Protein AF-A0A834T6Z8-F1 (afdb_monomer)

Mean predicted aligned error: 15.59 Å

Secondary structure (DSSP, 8-state):
-HHHHHHHHHHHHHHHHHHHHHHHHHHHHHHHHHHHHHHHHHHHHHHHHHHHHHHHHHHHHHHHHHHHHHHHHHHHHHHHHHHHHHHHHHHHHHHHHHHHHHHHHHHHHHHHHHHHHHHHHHHHHHHHHHHHHHHHHHHHT-SGGGGGGHHHHHHHHHHHHHHHHHHHHH--S-HHHHHHHHHHHHHHHHHHHHHHHHHHHHHT-

pLDDT: mean 86.67, std 9.05, range [48.28, 96.5]

Radius of gyration: 64.42 Å; Cα contacts (8 Å, |Δi|>4): 39; chains: 1; bounding box: 124×57×166 Å

InterPro domains:
  IPR040346 GEX1/Brambleberry [PTHR33538] (1-205)

Sequence (205 aa):
MQNLQSKAEDIGNLAGISLDKQQELLDGQSTALEGLNSLSEFYSKAQEESRKALQHFAEFGHRQQEELLQKQEQMKGLHDRLMDNSKSILAAQESFESKQASMFAALDKLFALHNAILLESRMMKAFFIYSLSIIVIYMLTSTKQTYNVRPWLYIGLCATLLMEVIILRFTNDNIERQTWLISMVRSLFMLAASVQFLYAIFTYR

Solvent-accessible surface area (backbone atoms only — not comparable to full-atom values): 10966 Å² total; per-residue (Å²): 117,71,72,62,51,54,52,52,50,51,50,51,51,51,49,48,53,52,48,53,53,49,50,54,49,51,50,53,49,50,54,50,51,51,52,49,52,53,50,51,52,50,50,54,51,52,52,50,50,50,51,52,52,52,51,50,51,52,53,51,51,50,51,51,52,52,52,49,52,54,51,50,52,52,49,48,56,51,48,53,53,50,51,53,49,50,52,53,51,50,53,49,49,53,54,46,52,54,49,48,54,53,48,51,57,49,48,54,51,48,50,53,50,50,51,49,51,52,50,51,51,51,52,52,53,50,51,54,53,53,56,51,47,53,54,49,51,50,62,75,36,66,47,84,73,38,48,87,53,49,66,57,53,51,53,51,50,52,52,51,51,52,51,47,53,49,47,61,70,74,42,71,91,40,65,68,60,38,52,51,52,48,50,52,55,53,52,53,50,52,52,53,51,50,52,53,53,52,50,36,63,65,74,72,112

Foldseek 3Di:
DVVVVVVVVVVVVVVVVVVVVVVVVVVVVVVVVVVVVVVVVVVVVVVVVVVVVVVVVVVVVVVVVVVVVVVVVVVVVVVVVVVVVVVVVVVVVVVVVVVVVVVVVVVVVVVVVVLVVVLVVVLVVLVVVLVVVLVVLCVVQVDPLNVVCNVVLVVLSVVLSVVLNVLSVPVSPDPPVNVVVNVVSVVVSVVVVVVSVVCSVVVSD

Organism: NCBI:txid362788

Structure (mmCIF, N/CA/C/O backbone):
data_AF-A0A834T6Z8-F1
#
_entry.id   AF-A0A834T6Z8-F1
#
loop_
_atom_site.group_PDB
_atom_site.id
_atom_site.type_symbol
_atom_site.label_atom_id
_atom_site.label_alt_id
_atom_site.label_comp_id
_atom_site.label_asym_id
_atom_site.label_entity_id
_atom_site.label_seq_id
_atom_site.pdbx_PDB_ins_code
_atom_site.Cartn_x
_atom_site.Cartn_y
_atom_site.Cartn_z
_atom_site.occupancy
_atom_site.B_iso_or_equiv
_atom_site.auth_seq_id
_atom_site.auth_comp_id
_atom_site.auth_asym_id
_atom_site.auth_atom_id
_atom_site.pdbx_PDB_model_num
ATOM 1 N N . MET A 1 1 ? -69.807 -43.574 112.437 1.00 52.84 1 MET A N 1
ATOM 2 C CA . MET A 1 1 ? -68.769 -42.523 112.322 1.00 52.84 1 MET A CA 1
ATOM 3 C C . MET A 1 1 ? -67.736 -42.805 111.224 1.00 52.84 1 MET A C 1
ATOM 5 O O . MET A 1 1 ? -67.458 -41.881 110.480 1.00 52.84 1 MET A O 1
ATOM 9 N N . GLN A 1 2 ? -67.254 -44.041 111.019 1.00 56.84 2 GLN A N 1
ATOM 10 C CA . GLN A 1 2 ? -66.253 -44.380 109.975 1.00 56.84 2 GLN A CA 1
ATOM 11 C C . GLN A 1 2 ? -66.625 -44.018 108.516 1.00 56.84 2 GLN A C 1
ATOM 13 O O . GLN A 1 2 ? -65.762 -43.611 107.748 1.00 56.84 2 GLN A O 1
ATOM 18 N N . ASN A 1 3 ? -67.902 -44.112 108.128 1.00 59.56 3 ASN A N 1
ATOM 19 C CA . ASN A 1 3 ? -68.338 -43.941 106.729 1.00 59.56 3 ASN A CA 1
ATOM 20 C C . ASN A 1 3 ? -68.337 -42.468 106.242 1.00 59.56 3 ASN A C 1
ATOM 22 O O . ASN A 1 3 ? -68.173 -42.188 105.061 1.00 59.56 3 ASN A O 1
ATOM 26 N N . LEU A 1 4 ? -68.497 -41.505 107.158 1.00 64.81 4 LEU A N 1
ATOM 27 C CA . LEU A 1 4 ? -68.425 -40.069 106.837 1.00 64.81 4 LEU A CA 1
ATOM 28 C C . LEU A 1 4 ? -66.977 -39.581 106.723 1.00 64.81 4 LEU A C 1
ATOM 30 O O . LEU A 1 4 ? -66.694 -38.687 105.935 1.00 64.81 4 LEU A O 1
ATOM 34 N N . GLN A 1 5 ? -66.070 -40.193 107.485 1.00 67.44 5 GLN A N 1
ATOM 35 C CA . GLN A 1 5 ? -64.651 -39.858 107.489 1.00 67.44 5 GLN A CA 1
ATOM 36 C C . GLN A 1 5 ? -63.965 -40.343 106.204 1.00 67.44 5 GLN A C 1
ATOM 38 O O . GLN A 1 5 ? -63.293 -39.553 105.556 1.00 67.44 5 GLN A O 1
ATOM 43 N N . SER A 1 6 ? -64.258 -41.574 105.763 1.00 70.69 6 SER A N 1
ATOM 44 C CA . SER A 1 6 ? -63.800 -42.099 104.465 1.00 70.69 6 SER A CA 1
ATOM 45 C C . SER A 1 6 ? -64.327 -41.278 103.280 1.00 70.69 6 SER A C 1
ATOM 47 O O . SER A 1 6 ? -63.560 -40.952 102.383 1.00 70.69 6 SER A O 1
ATOM 49 N N . LYS A 1 7 ? -65.602 -40.855 103.290 1.00 73.44 7 LYS A N 1
ATOM 50 C CA . LYS A 1 7 ? -66.137 -39.975 102.235 1.00 73.44 7 LYS A CA 1
ATOM 51 C C . LYS A 1 7 ? -65.495 -38.588 102.218 1.00 73.44 7 LYS A C 1
ATOM 53 O O . LYS A 1 7 ? -65.318 -38.023 101.145 1.00 73.44 7 LYS A O 1
ATOM 58 N N . ALA A 1 8 ? -65.189 -38.019 103.383 1.00 74.94 8 ALA A N 1
ATOM 59 C CA . ALA A 1 8 ? -64.503 -36.731 103.467 1.00 74.94 8 ALA A CA 1
ATOM 60 C C . ALA A 1 8 ? -63.047 -36.831 102.979 1.00 74.94 8 ALA A C 1
ATOM 62 O O . ALA A 1 8 ? -62.564 -35.919 102.313 1.00 74.94 8 ALA A O 1
ATOM 63 N N . GLU A 1 9 ? -62.379 -37.950 103.260 1.00 74.69 9 GLU A N 1
ATOM 64 C CA . GLU A 1 9 ? -61.017 -38.248 102.812 1.00 74.69 9 GLU A CA 1
ATOM 65 C C . GLU A 1 9 ? -60.955 -38.499 101.296 1.00 74.69 9 GLU A C 1
ATOM 67 O O . GLU A 1 9 ? -60.108 -37.919 100.621 1.00 74.69 9 GLU A O 1
ATOM 72 N N . ASP A 1 10 ? -61.920 -39.233 100.730 1.00 79.12 10 ASP A N 1
ATOM 73 C CA . ASP A 1 10 ? -62.060 -39.412 99.278 1.00 79.12 10 ASP A CA 1
ATOM 74 C C . ASP A 1 10 ? -62.336 -38.088 98.558 1.00 79.12 10 ASP A C 1
ATOM 76 O O . ASP A 1 10 ? -61.745 -37.819 97.516 1.00 79.12 10 ASP A O 1
ATOM 80 N N . ILE A 1 11 ? -63.200 -37.227 99.111 1.00 77.88 11 ILE A N 1
ATOM 81 C CA . ILE A 1 11 ? -63.465 -35.895 98.544 1.00 77.88 11 ILE A CA 1
ATOM 82 C C . ILE A 1 11 ? -62.212 -35.018 98.624 1.00 77.88 11 ILE A C 1
ATOM 84 O O . ILE A 1 11 ? -61.911 -34.317 97.662 1.00 77.88 11 ILE A O 1
ATOM 88 N N . GLY A 1 12 ? -61.466 -35.071 99.731 1.00 79.31 12 GLY A N 1
ATOM 89 C CA . GLY A 1 12 ? -60.201 -34.352 99.880 1.00 79.31 12 GLY A CA 1
ATOM 90 C C . GLY A 1 12 ? -59.141 -34.817 98.880 1.00 79.31 12 GLY A C 1
ATOM 91 O O . GLY A 1 12 ? -58.489 -33.989 98.249 1.00 79.31 12 GLY A O 1
ATOM 92 N N . ASN A 1 13 ? -59.019 -36.128 98.671 1.00 82.00 13 ASN A N 1
ATOM 93 C CA . ASN A 1 13 ? -58.068 -36.711 97.729 1.00 82.00 13 ASN A CA 1
ATOM 94 C C . ASN A 1 13 ? -58.467 -36.425 96.268 1.00 82.00 13 ASN A C 1
ATOM 96 O O . ASN A 1 13 ? -57.635 -36.033 95.455 1.00 82.00 13 ASN A O 1
ATOM 100 N N . LEU A 1 14 ? -59.759 -36.524 95.936 1.00 81.75 14 LEU A N 1
ATOM 101 C CA . LEU A 1 14 ? -60.279 -36.202 94.603 1.00 81.75 14 LEU A CA 1
ATOM 102 C C . LEU A 1 14 ? -60.170 -34.701 94.290 1.00 81.75 14 LEU A C 1
ATOM 104 O O . LEU A 1 14 ? -59.854 -34.331 93.160 1.00 81.75 14 LEU A O 1
ATOM 108 N N . ALA A 1 15 ? -60.400 -33.841 95.287 1.00 80.31 15 ALA A N 1
ATOM 109 C CA . ALA A 1 15 ? -60.182 -32.405 95.170 1.00 80.31 15 ALA A CA 1
ATOM 110 C C . ALA A 1 15 ? -58.694 -32.086 94.986 1.00 80.31 15 ALA A C 1
ATOM 112 O O . ALA A 1 15 ? -58.375 -31.295 94.107 1.00 80.31 15 ALA A O 1
ATOM 113 N N . GLY A 1 16 ? -57.796 -32.746 95.728 1.00 82.00 16 GLY A N 1
ATOM 114 C CA . GLY A 1 16 ? -56.343 -32.620 95.562 1.00 82.00 16 GLY A CA 1
ATOM 115 C C . GLY A 1 16 ? -55.875 -33.026 94.163 1.00 82.00 16 GLY A C 1
ATOM 116 O O . GLY A 1 16 ? -55.248 -32.230 93.475 1.00 82.00 16 GLY A O 1
ATOM 117 N N . ILE A 1 17 ? -56.289 -34.202 93.680 1.00 84.31 17 ILE A N 1
ATOM 118 C CA . ILE A 1 17 ? -55.972 -34.686 92.325 1.00 84.31 17 ILE A CA 1
ATOM 119 C C . ILE A 1 17 ? -56.544 -33.751 91.249 1.00 84.31 17 ILE A C 1
ATOM 121 O O . ILE A 1 17 ? -55.911 -33.515 90.221 1.00 84.31 17 ILE A O 1
ATOM 125 N N . SER A 1 18 ? -57.755 -33.223 91.450 1.00 85.19 18 SER A N 1
ATOM 126 C CA . SER A 1 18 ? -58.350 -32.266 90.514 1.00 85.19 18 SER A CA 1
ATOM 127 C C . SER A 1 18 ? -57.609 -30.929 90.510 1.00 85.19 18 SER A C 1
ATOM 129 O O . SER A 1 18 ? -57.539 -30.297 89.457 1.00 85.19 18 SER A O 1
ATOM 131 N N . LEU A 1 19 ? -57.079 -30.496 91.656 1.00 85.62 19 LEU A N 1
ATOM 132 C CA . LEU A 1 19 ? -56.309 -29.262 91.788 1.00 85.62 19 LEU A CA 1
ATOM 133 C C . LEU A 1 19 ? -54.932 -29.410 91.128 1.00 85.62 19 LEU A C 1
ATOM 135 O O . LEU A 1 19 ? -54.553 -28.549 90.342 1.00 85.62 19 LEU A O 1
ATOM 139 N N . ASP A 1 20 ? -54.258 -30.545 91.333 1.00 86.81 20 ASP A N 1
ATOM 140 C CA . ASP A 1 20 ? -52.996 -30.882 90.659 1.00 86.81 20 ASP A CA 1
ATOM 141 C C . ASP A 1 20 ? -53.170 -30.951 89.135 1.00 86.81 20 ASP A C 1
ATOM 143 O O . ASP A 1 20 ? -52.378 -30.379 88.389 1.00 86.81 20 ASP A O 1
ATOM 147 N N . LYS A 1 21 ? -54.256 -31.565 88.645 1.00 86.75 21 LYS A N 1
ATOM 148 C CA . LYS A 1 21 ? -54.561 -31.592 87.203 1.00 86.75 21 LYS A CA 1
ATOM 149 C C . LYS A 1 21 ? -54.879 -30.214 86.629 1.00 86.75 21 LYS A C 1
ATOM 151 O O . LYS A 1 21 ? -54.571 -29.957 85.469 1.00 86.75 21 LYS A O 1
ATOM 156 N N . GLN A 1 22 ? -55.522 -29.336 87.400 1.00 87.38 22 GLN A N 1
ATOM 157 C CA . GLN A 1 22 ? -55.749 -27.954 86.972 1.00 87.38 22 GLN A CA 1
ATOM 158 C C . GLN A 1 22 ? -54.443 -27.161 86.945 1.00 87.38 22 GLN A C 1
ATOM 160 O O . GLN A 1 22 ? -54.241 -26.391 86.012 1.00 87.38 22 GLN A O 1
ATOM 165 N N . GLN A 1 23 ? -53.546 -27.390 87.905 1.00 88.06 23 GLN A N 1
ATOM 166 C CA . GLN A 1 23 ? -52.219 -26.784 87.926 1.00 88.06 23 GLN A CA 1
ATOM 167 C C . GLN A 1 23 ? -51.385 -27.226 86.715 1.00 88.06 23 GLN A C 1
ATOM 169 O O . GLN A 1 23 ? -50.848 -26.380 86.009 1.00 88.06 23 GLN A O 1
ATOM 174 N N . GLU A 1 24 ? -51.352 -28.524 86.408 1.00 88.94 24 GLU A N 1
ATOM 175 C CA . GLU A 1 24 ? -50.638 -29.069 85.244 1.00 88.94 24 GLU A CA 1
ATOM 176 C C . GLU A 1 24 ? -51.196 -28.526 83.916 1.00 88.94 24 GLU A C 1
ATOM 178 O O . GLU A 1 24 ? -50.451 -28.224 82.984 1.00 88.94 24 GLU A O 1
ATOM 183 N N . LEU A 1 25 ? -52.517 -28.345 83.830 1.00 90.25 25 LEU A N 1
ATOM 184 C CA . LEU A 1 25 ? -53.172 -27.786 82.648 1.00 90.25 25 LEU A CA 1
ATOM 185 C C . LEU A 1 25 ? -52.905 -26.282 82.495 1.00 90.25 25 LEU A C 1
ATOM 187 O O . LEU A 1 25 ? -52.724 -25.813 81.372 1.00 90.25 25 LEU A O 1
ATOM 191 N N . LEU A 1 26 ? -52.852 -25.537 83.602 1.00 88.06 26 LEU A N 1
ATOM 192 C CA . LEU A 1 26 ? -52.463 -24.125 83.614 1.00 88.06 26 LEU A CA 1
ATOM 193 C C . LEU A 1 26 ? -50.995 -23.948 83.222 1.00 88.06 26 LEU A C 1
ATOM 195 O O . LEU A 1 26 ? -50.699 -23.083 82.399 1.00 88.06 26 LEU A O 1
ATOM 199 N N . ASP A 1 27 ? -50.100 -24.796 83.727 1.00 91.69 27 ASP A N 1
ATOM 200 C CA . ASP A 1 27 ? -48.688 -24.792 83.338 1.00 91.69 27 ASP A CA 1
ATOM 201 C C . ASP A 1 27 ? -48.534 -25.143 81.851 1.00 91.69 27 ASP A C 1
ATOM 203 O O . ASP A 1 27 ? -47.868 -24.420 81.111 1.00 91.69 27 ASP A O 1
ATOM 207 N N . GLY A 1 28 ? -49.239 -26.171 81.364 1.00 89.81 28 GLY A N 1
ATOM 208 C CA . GLY A 1 28 ? -49.244 -26.541 79.947 1.00 89.81 28 GLY A CA 1
ATOM 209 C C . GLY A 1 28 ? -49.790 -25.439 79.029 1.00 89.81 28 GLY A C 1
ATOM 210 O O . GLY A 1 28 ? -49.234 -25.191 77.956 1.00 89.81 28 GLY A O 1
ATOM 211 N N . GLN A 1 29 ? -50.847 -24.733 79.446 1.00 89.94 29 GLN A N 1
ATOM 212 C CA . GLN A 1 29 ? -51.362 -23.569 78.719 1.00 89.94 29 GLN A CA 1
ATOM 213 C C . GLN A 1 29 ? -50.392 -22.390 78.756 1.00 89.94 29 GLN A C 1
ATOM 215 O O . GLN A 1 29 ? -50.226 -21.730 77.734 1.00 89.94 29 GLN A O 1
ATOM 220 N N . SER A 1 30 ? -49.734 -22.147 79.891 1.00 90.00 30 SER A N 1
ATOM 221 C CA . SER A 1 30 ? -48.713 -21.108 80.033 1.00 90.00 30 SER A CA 1
ATOM 222 C C . SER A 1 30 ? -47.551 -21.345 79.064 1.00 90.00 30 SER A C 1
ATOM 224 O O . SER A 1 30 ? -47.217 -20.464 78.272 1.00 90.00 30 SER A O 1
ATOM 226 N N . THR A 1 31 ? -47.021 -22.572 79.012 1.00 91.69 31 THR A N 1
ATOM 227 C CA . THR A 1 31 ? -45.958 -22.956 78.069 1.00 91.69 31 THR A CA 1
ATOM 228 C C . THR A 1 31 ? -46.411 -22.863 76.607 1.00 91.69 31 THR A C 1
ATOM 230 O O . THR A 1 31 ? -45.651 -22.422 75.744 1.00 91.69 31 THR A O 1
ATOM 233 N N . ALA A 1 32 ? -47.659 -23.232 76.297 1.00 91.38 32 ALA A N 1
ATOM 234 C CA . ALA A 1 32 ? -48.211 -23.075 74.950 1.00 91.38 32 ALA A CA 1
ATOM 235 C C . ALA A 1 32 ? -48.373 -21.596 74.552 1.00 91.38 32 ALA A C 1
ATOM 237 O O . ALA A 1 32 ? -48.134 -21.240 73.395 1.00 91.38 32 ALA A O 1
ATOM 238 N N . LEU A 1 33 ? -48.748 -20.733 75.501 1.00 90.38 33 LEU A N 1
ATOM 239 C CA . LEU A 1 33 ? -48.873 -19.292 75.293 1.00 90.38 33 LEU A CA 1
ATOM 240 C C . LEU A 1 33 ? -47.501 -18.645 75.058 1.00 90.38 33 LEU A C 1
ATOM 242 O O . LEU A 1 33 ? -47.364 -17.827 74.149 1.00 90.38 33 LEU A O 1
ATOM 246 N N . GLU A 1 34 ? -46.480 -19.053 75.816 1.00 92.25 34 GLU A N 1
ATOM 247 C CA . GLU A 1 34 ? -45.084 -18.666 75.575 1.00 92.25 34 GLU A CA 1
ATOM 248 C C . GLU A 1 34 ? -44.620 -19.088 74.177 1.00 92.25 34 GLU A C 1
ATOM 250 O O . GLU A 1 34 ? -44.106 -18.257 73.428 1.00 92.25 34 GLU A O 1
ATOM 255 N N . GLY A 1 35 ? -44.880 -20.338 73.775 1.00 91.44 35 GLY A N 1
ATOM 256 C CA . GLY A 1 35 ? -44.540 -20.832 72.439 1.00 91.44 35 GLY A CA 1
ATOM 257 C C . GLY A 1 35 ? -45.229 -20.055 71.310 1.00 91.44 35 GLY A C 1
ATOM 258 O O . GLY A 1 35 ? -44.596 -19.730 70.304 1.00 91.44 35 GLY A O 1
ATOM 259 N N . LEU A 1 36 ? -46.506 -19.696 71.483 1.00 90.56 36 LEU A N 1
ATOM 260 C CA . LEU A 1 36 ? -47.245 -18.837 70.549 1.00 90.56 36 LEU A CA 1
ATOM 261 C C . LEU A 1 36 ? -46.659 -17.426 70.471 1.00 90.56 36 LEU A C 1
ATOM 263 O O . LEU A 1 36 ? -46.567 -16.861 69.380 1.00 90.56 36 LEU A O 1
ATOM 267 N N . ASN A 1 37 ? -46.244 -16.866 71.607 1.00 92.94 37 ASN A N 1
ATOM 268 C CA . ASN A 1 37 ? -45.634 -15.544 71.648 1.00 92.94 37 ASN A CA 1
ATOM 269 C C . ASN A 1 37 ? -44.276 -15.540 70.925 1.00 92.94 37 ASN A C 1
ATOM 271 O O . ASN A 1 37 ? -44.031 -14.678 70.082 1.00 92.94 37 ASN A O 1
ATOM 275 N N . SER A 1 38 ? -43.443 -16.563 71.149 1.00 93.12 38 SER A N 1
ATOM 276 C CA . SER A 1 38 ? -42.179 -16.744 70.422 1.00 93.12 38 SER A CA 1
ATOM 277 C C . SER A 1 38 ? -42.381 -16.958 68.917 1.00 93.12 38 SER A C 1
ATOM 279 O O . SER A 1 38 ? -41.629 -16.413 68.110 1.00 93.12 38 SER A O 1
ATOM 281 N N . LEU A 1 39 ? -43.405 -17.718 68.510 1.00 93.75 39 LEU A N 1
ATOM 282 C CA . LEU A 1 39 ? -43.726 -17.926 67.094 1.00 93.75 39 LEU A CA 1
ATOM 283 C C . LEU A 1 39 ? -44.203 -16.630 66.423 1.00 93.75 39 LEU A C 1
ATOM 285 O O . LEU A 1 39 ? -43.806 -16.338 65.295 1.00 93.75 39 LEU A O 1
ATOM 289 N N . SER A 1 40 ? -45.031 -15.848 67.119 1.00 92.56 40 SER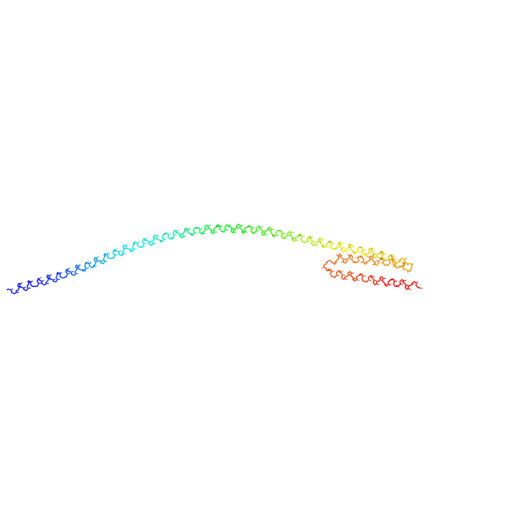 A N 1
ATOM 290 C CA . SER A 1 40 ? -45.490 -14.531 66.664 1.00 92.56 40 SER A CA 1
ATOM 291 C C . SER A 1 40 ? -44.313 -13.572 66.460 1.00 92.56 40 SER A C 1
ATOM 293 O O . SER A 1 40 ? -44.204 -12.920 65.419 1.00 92.56 40 SER A O 1
ATOM 295 N N . GLU A 1 41 ? -43.379 -13.543 67.414 1.00 94.69 41 GLU A N 1
ATOM 296 C CA . GLU A 1 41 ? -42.169 -12.726 67.333 1.00 94.69 41 GLU A CA 1
ATOM 297 C C . GLU A 1 41 ? -41.269 -13.160 66.166 1.00 94.69 41 GLU A C 1
ATOM 299 O O . GLU A 1 41 ? -40.828 -12.326 65.369 1.00 94.69 41 GLU A O 1
ATOM 304 N N . PHE A 1 42 ? -41.071 -14.471 65.995 1.00 94.75 42 PHE A N 1
ATOM 305 C CA . PHE A 1 42 ? -40.327 -15.028 64.868 1.00 94.75 42 PHE A CA 1
ATOM 306 C C . PHE A 1 42 ? -40.968 -14.671 63.521 1.00 94.75 42 PHE A C 1
ATOM 308 O O . PHE A 1 42 ? -40.273 -14.238 62.602 1.00 94.75 42 PHE A O 1
ATOM 315 N N . TYR A 1 43 ? -42.293 -14.799 63.402 1.00 92.06 43 TYR A N 1
ATOM 316 C CA . TYR A 1 43 ? -43.020 -14.475 62.175 1.00 92.06 43 TYR A CA 1
ATOM 317 C C . TYR A 1 43 ? -42.916 -12.985 61.827 1.00 92.06 43 TYR A C 1
ATOM 319 O O . TYR A 1 43 ? -42.646 -12.634 60.678 1.00 92.06 43 TYR A O 1
ATOM 327 N N . SER A 1 44 ? -43.063 -12.105 62.822 1.00 93.56 44 SER A N 1
ATOM 328 C CA . SER A 1 44 ? -42.885 -10.659 62.651 1.00 93.56 44 SER A CA 1
ATOM 329 C C . SER A 1 44 ? -41.482 -10.327 62.133 1.00 93.56 44 SER A C 1
ATOM 331 O O . SER A 1 44 ? -41.330 -9.612 61.139 1.00 93.56 44 SER A O 1
ATOM 333 N N . LYS A 1 45 ? -40.453 -10.929 62.742 1.00 94.56 45 LYS A N 1
ATOM 334 C CA . LYS A 1 45 ? -39.053 -10.716 62.365 1.00 94.56 45 LYS A CA 1
ATOM 335 C C . LYS A 1 45 ? -38.741 -11.239 60.962 1.00 94.56 45 LYS A C 1
ATOM 337 O O . LYS A 1 45 ? -38.141 -10.520 60.168 1.00 94.56 45 LYS A O 1
ATOM 342 N N . ALA A 1 46 ? -39.212 -12.437 60.619 1.00 94.81 46 ALA A N 1
ATOM 343 C CA . ALA A 1 46 ? -39.049 -13.013 59.284 1.00 94.81 46 ALA A CA 1
ATOM 344 C C . ALA A 1 46 ? -39.771 -12.187 58.204 1.00 94.81 46 ALA A C 1
ATOM 346 O O . ALA A 1 46 ? -39.254 -12.002 57.101 1.00 94.81 46 ALA A O 1
ATOM 347 N N . GLN A 1 47 ? -40.952 -11.643 58.514 1.00 93.88 47 GLN A N 1
ATOM 348 C CA . GLN A 1 47 ? -41.678 -10.758 57.604 1.00 93.88 47 GLN A CA 1
ATOM 349 C C . GLN A 1 47 ? -40.944 -9.426 57.404 1.00 93.88 47 GLN A C 1
ATOM 351 O O . GLN A 1 47 ? -40.892 -8.911 56.284 1.00 93.88 47 GLN A O 1
ATOM 356 N N . GLU A 1 48 ? -40.369 -8.861 58.465 1.00 95.31 48 GLU A N 1
ATOM 357 C CA . GLU A 1 48 ? -39.562 -7.648 58.373 1.00 95.31 48 GLU A CA 1
ATOM 358 C C . GLU A 1 48 ? -38.280 -7.881 57.558 1.00 95.31 48 GLU A C 1
ATOM 360 O O . GLU A 1 48 ? -37.966 -7.086 56.672 1.00 95.31 48 GLU A O 1
ATOM 365 N N . GLU A 1 49 ? -37.579 -8.993 57.788 1.00 94.81 49 GLU A N 1
ATOM 366 C CA . GLU A 1 49 ? -36.404 -9.391 57.005 1.00 94.81 49 GLU A CA 1
ATOM 367 C C . GLU A 1 49 ? -36.749 -9.627 55.531 1.00 94.81 49 GLU A C 1
ATOM 369 O O . GLU A 1 49 ? -36.049 -9.126 54.653 1.00 94.81 49 GLU A O 1
ATOM 374 N N . SER A 1 50 ? -37.866 -10.300 55.242 1.00 94.00 50 SER A N 1
ATOM 375 C CA . SER A 1 50 ? -38.349 -10.511 53.873 1.00 94.00 50 SER A CA 1
ATOM 376 C C . SER A 1 50 ? -38.655 -9.189 53.161 1.00 94.00 50 SER A C 1
ATOM 378 O O . SER A 1 50 ? -38.240 -8.979 52.020 1.00 94.00 50 SER A O 1
ATOM 380 N N . ARG A 1 51 ? -39.305 -8.237 53.846 1.00 94.25 51 ARG A N 1
ATOM 381 C CA . ARG A 1 51 ? -39.554 -6.893 53.298 1.00 94.25 51 ARG A CA 1
ATOM 382 C C . ARG A 1 51 ? -38.258 -6.136 53.020 1.00 94.25 51 ARG A C 1
ATOM 384 O O . ARG A 1 51 ? -38.135 -5.537 51.953 1.00 94.25 51 ARG A O 1
ATOM 391 N N . LYS A 1 52 ? -37.293 -6.189 53.944 1.00 96.12 52 LYS A N 1
ATOM 392 C CA . LYS A 1 52 ? -35.968 -5.573 53.765 1.00 96.12 52 LYS A CA 1
ATOM 393 C C . LYS A 1 52 ? -35.218 -6.198 52.589 1.00 96.12 52 LYS A C 1
ATOM 395 O O . LYS A 1 52 ? -34.671 -5.471 51.764 1.00 96.12 52 LYS A O 1
ATOM 400 N N . ALA A 1 53 ? -35.243 -7.524 52.467 1.00 94.62 53 ALA A N 1
ATOM 401 C CA . ALA A 1 53 ? -34.628 -8.234 51.352 1.00 94.62 53 ALA A CA 1
ATOM 402 C C . ALA A 1 53 ? -35.268 -7.841 50.012 1.00 94.62 53 ALA A C 1
ATOM 404 O O . ALA A 1 53 ? -34.553 -7.550 49.056 1.00 94.62 53 ALA A O 1
ATOM 405 N N . LEU A 1 54 ? -36.601 -7.762 49.945 1.00 94.25 54 LEU A N 1
ATOM 406 C CA . LEU A 1 54 ? -37.313 -7.370 48.728 1.00 94.25 54 LEU A CA 1
ATOM 407 C C . LEU A 1 54 ? -36.999 -5.925 48.313 1.00 94.25 54 LEU A C 1
ATOM 409 O O . LEU A 1 54 ? -36.778 -5.664 47.132 1.00 94.25 54 LEU A O 1
ATOM 413 N N . GLN A 1 55 ? -36.934 -4.996 49.272 1.00 95.19 55 GLN A N 1
ATOM 414 C CA . GLN A 1 55 ? -36.522 -3.614 49.007 1.00 95.19 55 GLN A CA 1
ATOM 415 C C . GLN A 1 55 ? -35.088 -3.545 48.479 1.00 95.19 55 GLN A C 1
ATOM 417 O O . GLN A 1 55 ? -34.846 -2.889 47.469 1.00 95.19 55 GLN A O 1
ATOM 422 N N . HIS A 1 56 ? -34.162 -4.278 49.101 1.00 96.00 56 HIS A N 1
ATOM 423 C CA . HIS A 1 56 ? -32.780 -4.349 48.637 1.00 96.00 56 HIS A CA 1
ATOM 424 C C . HIS A 1 56 ? -32.682 -4.929 47.218 1.00 96.00 56 HIS A C 1
ATOM 426 O O . HIS A 1 56 ? -31.928 -4.417 46.395 1.00 96.00 56 HIS A O 1
ATOM 432 N N . PHE A 1 57 ? -33.461 -5.967 46.894 1.00 95.19 57 PHE A N 1
ATOM 433 C CA . PHE A 1 57 ? -33.511 -6.523 45.538 1.00 95.19 57 PHE A CA 1
ATOM 434 C C . PHE A 1 57 ? -34.076 -5.538 44.514 1.00 95.19 57 PHE A C 1
ATOM 436 O O . PHE A 1 57 ? -33.538 -5.446 43.413 1.00 95.19 57 PHE A O 1
ATOM 443 N N . ALA A 1 58 ? -35.126 -4.794 44.862 1.00 94.81 58 ALA A N 1
ATOM 444 C CA . ALA A 1 58 ? -35.693 -3.778 43.982 1.00 94.81 58 ALA A CA 1
ATOM 445 C C . ALA A 1 58 ? -34.690 -2.644 43.711 1.00 94.81 58 ALA A C 1
ATOM 447 O O . ALA A 1 58 ? -34.502 -2.248 42.563 1.00 94.81 58 ALA A O 1
ATOM 448 N N . GLU A 1 59 ? -33.999 -2.167 44.749 1.00 96.06 59 GLU A N 1
ATOM 449 C CA . GLU A 1 59 ? -32.987 -1.117 44.623 1.00 96.06 59 GLU A CA 1
ATOM 450 C C . GLU A 1 59 ? -31.761 -1.598 43.835 1.00 96.06 59 GLU A C 1
ATOM 452 O O . GLU A 1 59 ? -31.282 -0.905 42.937 1.00 96.06 59 GLU A O 1
ATOM 457 N N . PHE A 1 60 ? -31.286 -2.814 44.113 1.00 96.00 60 PHE A N 1
ATOM 458 C CA . PHE A 1 60 ? -30.202 -3.437 43.359 1.00 96.00 60 PHE A CA 1
ATOM 459 C C . PHE A 1 60 ? -30.574 -3.629 41.884 1.00 96.00 60 PHE A C 1
ATOM 461 O O . PHE A 1 60 ? -29.776 -3.307 41.005 1.00 96.00 60 PHE A O 1
ATOM 468 N N . GLY A 1 61 ? -31.790 -4.108 41.604 1.00 94.69 61 GLY A N 1
ATOM 469 C CA . GLY A 1 61 ? -32.301 -4.267 40.245 1.00 94.69 61 GLY A CA 1
ATOM 470 C C . GLY A 1 61 ? -32.381 -2.936 39.498 1.00 94.69 61 GLY A C 1
ATOM 471 O O . GLY A 1 61 ? -31.973 -2.858 38.341 1.00 94.69 61 GLY A O 1
ATOM 472 N N . HIS A 1 62 ? -32.828 -1.874 40.173 1.00 95.44 62 HIS A N 1
ATOM 473 C CA . HIS A 1 62 ? -32.870 -0.536 39.592 1.00 95.44 62 HIS A CA 1
ATOM 474 C C . HIS A 1 62 ? -31.469 -0.010 39.252 1.00 95.44 62 HIS A C 1
ATOM 476 O O . HIS A 1 62 ? -31.242 0.408 38.117 1.00 95.44 62 HIS A O 1
ATOM 482 N N . ARG A 1 63 ? -30.503 -0.129 40.177 1.00 95.75 63 ARG A N 1
ATOM 483 C CA . ARG A 1 63 ? -29.104 0.260 39.919 1.00 95.75 63 ARG A CA 1
ATOM 484 C C . ARG A 1 63 ? -28.487 -0.524 38.762 1.00 95.75 63 ARG A C 1
ATOM 486 O O . ARG A 1 63 ? -27.854 0.067 37.897 1.00 95.75 63 ARG A O 1
ATOM 493 N N . GLN A 1 64 ? -28.706 -1.839 38.708 1.00 93.81 64 GLN A N 1
ATOM 494 C CA . GLN A 1 64 ? -28.255 -2.679 37.591 1.00 93.81 64 GLN A CA 1
ATOM 495 C C . GLN A 1 64 ? -28.829 -2.205 36.250 1.00 93.81 64 GLN A C 1
ATOM 497 O O . GLN A 1 64 ? -28.115 -2.158 35.250 1.00 93.81 64 GLN A O 1
ATOM 502 N N . GLN A 1 65 ? -30.109 -1.831 36.218 1.00 95.00 65 GLN A N 1
ATOM 503 C CA . GLN A 1 65 ? -30.750 -1.342 35.002 1.00 95.00 65 GLN A CA 1
ATOM 504 C C . GLN A 1 65 ? -30.193 0.017 34.554 1.00 95.00 65 GLN A C 1
ATOM 506 O O . GLN A 1 65 ? -29.967 0.214 33.359 1.00 95.00 65 GLN A O 1
ATOM 511 N N . GLU A 1 66 ? -29.929 0.934 35.487 1.00 96.31 66 GLU A N 1
ATOM 512 C CA . GLU A 1 66 ? -29.276 2.213 35.184 1.00 96.31 66 GLU A CA 1
ATOM 513 C C . GLU A 1 66 ? -27.843 2.022 34.674 1.00 96.31 66 GLU A C 1
ATOM 515 O O . GLU A 1 66 ? -27.466 2.613 33.659 1.00 96.31 66 GLU A O 1
ATOM 520 N N . GLU A 1 67 ? -27.058 1.149 35.312 1.00 96.25 67 GLU A N 1
ATOM 521 C CA . GLU A 1 67 ? -25.702 0.822 34.860 1.00 96.25 67 GLU A CA 1
ATOM 522 C C . GLU A 1 67 ? -25.705 0.225 33.447 1.00 96.25 67 GLU A C 1
ATOM 524 O O . GLU A 1 67 ? -24.885 0.609 32.609 1.00 96.25 67 GLU A O 1
ATOM 529 N N . LEU A 1 68 ? -26.642 -0.682 33.148 1.00 96.31 68 LEU A N 1
ATOM 530 C CA . LEU A 1 68 ? -26.785 -1.271 31.816 1.00 96.31 68 LEU A CA 1
ATOM 531 C C . LEU A 1 68 ? -27.135 -0.222 30.759 1.00 96.31 68 LEU A C 1
ATOM 533 O O . LEU A 1 68 ? -26.525 -0.219 29.688 1.00 96.31 68 LEU A O 1
ATOM 537 N N . LEU A 1 69 ? -28.063 0.691 31.060 1.00 96.50 69 LEU A N 1
ATOM 538 C CA . LEU A 1 69 ? -28.411 1.792 30.160 1.00 96.50 69 LEU A CA 1
ATOM 539 C C . LEU A 1 69 ? -27.202 2.691 29.889 1.00 96.50 69 LEU A C 1
ATOM 541 O O . LEU A 1 69 ? -26.893 2.979 28.731 1.00 96.50 69 LEU A O 1
ATOM 545 N N . GLN A 1 70 ? -26.461 3.058 30.935 1.00 96.00 70 GLN A N 1
ATOM 546 C CA . GLN A 1 70 ? -25.264 3.883 30.801 1.00 96.00 70 GLN A CA 1
ATOM 547 C C . GLN A 1 70 ? -24.183 3.183 29.962 1.00 96.00 70 GLN A C 1
ATOM 549 O O . GLN A 1 70 ? -23.551 3.798 29.098 1.00 96.00 70 GLN A O 1
ATOM 554 N N . LYS A 1 71 ? -23.974 1.879 30.176 1.00 94.69 71 LYS A N 1
ATOM 555 C CA . LYS A 1 71 ? -23.031 1.071 29.388 1.00 94.69 71 LYS A CA 1
ATOM 556 C C . LYS A 1 71 ? -23.458 0.955 27.930 1.00 94.69 71 LYS A C 1
ATOM 558 O O . LYS A 1 71 ? -22.605 1.038 27.047 1.00 94.69 71 LYS A O 1
ATOM 563 N N . GLN A 1 72 ? -24.750 0.794 27.666 1.00 94.12 72 GLN A N 1
ATOM 564 C CA . GLN A 1 72 ? -25.289 0.723 26.313 1.00 94.12 72 GLN A CA 1
ATOM 565 C C . GLN A 1 72 ? -25.101 2.048 25.565 1.00 94.12 72 GLN A C 1
ATOM 567 O O . GLN A 1 72 ? -24.709 2.038 24.399 1.00 94.12 72 GLN A O 1
ATOM 572 N N . GLU A 1 73 ? -25.312 3.182 26.230 1.00 95.44 73 GLU A N 1
ATOM 573 C CA . GLU A 1 73 ? -25.096 4.505 25.642 1.00 95.44 73 GLU A CA 1
ATOM 574 C C . GLU A 1 73 ? -23.614 4.758 25.326 1.00 95.44 73 GLU A C 1
ATOM 576 O O . GLU A 1 73 ? -23.275 5.164 24.211 1.00 95.44 73 GLU A O 1
ATOM 581 N N . GLN A 1 74 ? -22.710 4.408 26.249 1.00 94.94 74 GLN A N 1
ATOM 582 C CA . GLN A 1 74 ? -21.264 4.453 25.998 1.00 94.94 74 GLN A CA 1
ATOM 583 C C . GLN A 1 74 ? -20.863 3.558 24.821 1.00 94.94 74 GLN A C 1
ATOM 585 O O . GLN A 1 74 ? -20.084 3.972 23.961 1.00 94.94 74 GLN A O 1
ATOM 590 N N . MET A 1 75 ? -21.399 2.337 24.760 1.00 94.75 75 MET A N 1
ATOM 591 C CA . MET A 1 75 ? -21.099 1.392 23.687 1.00 94.75 75 MET A CA 1
ATOM 592 C C . MET A 1 75 ? -21.626 1.880 22.337 1.00 94.75 75 MET A C 1
ATOM 594 O O . MET A 1 75 ? -20.926 1.743 21.337 1.00 94.75 75 MET A O 1
ATOM 598 N N . LYS A 1 76 ? -22.803 2.511 22.306 1.00 94.56 76 LYS A N 1
ATOM 599 C CA . LYS A 1 76 ? -23.348 3.139 21.100 1.00 94.56 76 LYS A CA 1
ATOM 600 C C . LYS A 1 76 ? -22.455 4.281 20.615 1.00 94.56 76 LYS A C 1
ATOM 602 O O . LYS A 1 76 ? -22.071 4.288 19.453 1.00 94.56 76 LYS A O 1
ATOM 607 N N . GLY A 1 77 ? -22.020 5.165 21.513 1.00 95.25 77 GLY A N 1
ATOM 608 C CA . GLY A 1 77 ? -21.089 6.242 21.165 1.00 95.25 77 GLY A CA 1
ATOM 609 C C . GLY A 1 77 ? -19.730 5.729 20.669 1.00 95.25 77 GLY A C 1
ATOM 610 O O . GLY A 1 77 ? -19.164 6.275 19.723 1.00 95.25 77 GLY A O 1
ATOM 611 N N . LEU A 1 78 ? -19.201 4.655 21.266 1.00 95.44 78 LEU A N 1
ATOM 612 C CA . LEU A 1 78 ? -17.988 3.997 20.770 1.00 95.44 78 LEU A CA 1
ATOM 613 C C . LEU A 1 78 ? -18.204 3.360 19.395 1.00 95.44 78 LEU A C 1
ATOM 615 O O . LEU A 1 78 ? -17.322 3.465 18.545 1.00 95.44 78 LEU A O 1
ATOM 619 N N . HIS A 1 79 ? -19.355 2.727 19.169 1.00 94.69 79 HIS A N 1
ATOM 620 C CA . HIS A 1 79 ? -19.705 2.125 17.888 1.00 94.69 79 HIS A CA 1
ATOM 621 C C . HIS A 1 79 ? -19.823 3.176 16.780 1.00 94.69 79 HIS A C 1
ATOM 623 O O . HIS A 1 79 ? -19.224 3.001 15.723 1.00 94.69 79 HIS A O 1
ATOM 629 N N . ASP A 1 80 ? -20.502 4.293 17.042 1.00 95.94 80 ASP A N 1
ATOM 630 C CA . ASP A 1 80 ? -20.642 5.395 16.085 1.00 95.94 80 ASP A CA 1
ATOM 631 C C . ASP A 1 80 ? -19.268 5.982 15.726 1.00 95.94 80 ASP A C 1
ATOM 633 O O . ASP A 1 80 ? -18.927 6.125 14.552 1.00 95.94 80 ASP A O 1
ATOM 637 N N . ARG A 1 81 ? -18.402 6.205 16.726 1.00 95.44 81 ARG A N 1
ATOM 638 C CA . ARG A 1 81 ? -17.015 6.644 16.489 1.00 95.44 81 ARG A CA 1
ATOM 639 C C . ARG A 1 81 ? -16.202 5.625 15.693 1.00 95.44 81 ARG A C 1
ATOM 641 O O . ARG A 1 81 ? -15.373 6.013 14.873 1.00 95.44 81 ARG A O 1
ATOM 648 N N . LEU A 1 82 ? -16.393 4.331 15.946 1.00 96.12 82 LEU A N 1
ATOM 649 C CA . LEU A 1 82 ? -15.715 3.269 15.205 1.00 96.12 82 LEU A CA 1
ATOM 650 C C . LEU A 1 82 ? -16.185 3.235 13.746 1.00 96.12 82 LEU A C 1
ATOM 652 O O . LEU A 1 82 ? -15.356 3.077 12.854 1.00 96.12 82 LEU A O 1
ATOM 656 N N . MET A 1 83 ? -17.482 3.429 13.505 1.00 95.75 83 MET A N 1
ATOM 657 C CA . MET A 1 83 ? -18.070 3.523 12.170 1.00 95.75 83 MET A CA 1
ATOM 658 C C . MET A 1 83 ? -17.511 4.725 11.403 1.00 95.75 83 MET A C 1
ATOM 660 O O . MET A 1 83 ? -17.046 4.571 10.274 1.00 95.75 83 MET A O 1
ATOM 664 N N . ASP A 1 84 ? -17.472 5.902 12.029 1.00 96.12 84 ASP A N 1
ATOM 665 C CA . ASP A 1 84 ? -16.912 7.114 11.424 1.00 96.12 84 ASP A CA 1
ATOM 666 C C . ASP A 1 84 ? -15.416 6.965 11.121 1.00 96.12 84 ASP A C 1
ATOM 668 O O . ASP A 1 84 ? -14.953 7.326 10.035 1.00 96.12 84 ASP A O 1
ATOM 672 N N . ASN A 1 85 ? -14.654 6.369 12.042 1.00 95.81 85 ASN A N 1
ATOM 673 C CA . ASN A 1 85 ? -13.245 6.055 11.815 1.00 95.81 85 ASN A CA 1
ATOM 674 C C . ASN A 1 85 ? -13.062 5.025 10.697 1.00 95.81 85 ASN A C 1
ATOM 676 O O . ASN A 1 85 ? -12.173 5.172 9.868 1.00 95.81 85 ASN A O 1
ATOM 680 N N . SER A 1 86 ? -13.903 3.993 10.635 1.00 94.31 86 SER A N 1
ATOM 681 C CA . SER A 1 86 ? -13.852 2.999 9.562 1.00 94.31 86 SER A CA 1
ATOM 682 C C . SER A 1 86 ? -14.143 3.640 8.206 1.00 94.31 86 SER A C 1
ATOM 684 O O . SER A 1 86 ? -13.412 3.397 7.248 1.00 94.31 86 SER A O 1
ATOM 686 N N . LYS A 1 87 ? -15.142 4.524 8.134 1.00 96.25 87 LYS A N 1
ATOM 687 C CA . LYS A 1 87 ? -15.485 5.268 6.920 1.00 96.25 87 LYS A CA 1
ATOM 688 C C . LYS A 1 87 ? -14.363 6.210 6.484 1.00 96.25 87 LYS A C 1
ATOM 690 O O . LYS A 1 87 ? -14.064 6.283 5.294 1.00 96.25 87 LYS A O 1
ATOM 695 N N . SER A 1 88 ? -13.727 6.912 7.423 1.00 95.81 88 SER A N 1
ATOM 696 C CA . SER A 1 88 ? -12.600 7.797 7.108 1.00 95.81 88 SER A CA 1
ATOM 697 C C . SER A 1 88 ? -11.359 7.016 6.665 1.00 95.81 88 SER A C 1
ATOM 699 O O . SER A 1 88 ? -10.716 7.413 5.695 1.00 95.81 88 SER A O 1
ATOM 701 N N . ILE A 1 89 ? -11.069 5.871 7.295 1.00 95.00 89 ILE A N 1
ATOM 702 C CA . ILE A 1 89 ? -10.005 4.950 6.872 1.00 95.00 89 ILE A CA 1
ATOM 703 C C . ILE A 1 89 ? -10.281 4.424 5.463 1.00 95.00 89 ILE A C 1
ATOM 705 O O . ILE A 1 89 ? -9.371 4.411 4.640 1.00 95.00 89 ILE A O 1
ATOM 709 N N . LEU A 1 90 ? -11.521 4.035 5.161 1.00 95.81 90 LEU A N 1
ATOM 710 C CA . LEU A 1 90 ? -11.890 3.519 3.844 1.00 95.81 90 LEU A CA 1
ATOM 711 C C . LEU A 1 90 ? -11.745 4.592 2.754 1.00 95.81 90 LEU A C 1
ATOM 713 O O . LEU A 1 90 ? -11.148 4.331 1.714 1.00 95.81 90 LEU A O 1
ATOM 717 N N . ALA A 1 91 ? -12.178 5.826 3.024 1.00 94.62 91 ALA A N 1
ATOM 718 C CA . ALA A 1 91 ? -11.955 6.954 2.117 1.00 94.62 91 ALA A CA 1
ATOM 719 C C . ALA A 1 91 ? -10.455 7.260 1.924 1.00 94.62 91 ALA A C 1
ATOM 721 O O . ALA A 1 91 ? -10.004 7.559 0.816 1.00 94.62 91 ALA A O 1
ATOM 722 N N . ALA A 1 92 ? -9.655 7.161 2.991 1.00 93.38 92 ALA A N 1
ATOM 723 C CA . ALA A 1 92 ? -8.208 7.319 2.900 1.00 93.38 92 ALA A CA 1
ATOM 724 C C . ALA A 1 92 ? -7.569 6.207 2.051 1.00 93.38 92 ALA A C 1
ATOM 726 O O . ALA A 1 92 ? -6.706 6.509 1.226 1.00 93.38 92 ALA A O 1
ATOM 727 N N . GLN A 1 93 ? -8.014 4.956 2.199 1.00 92.50 93 GLN A N 1
ATOM 728 C CA . GLN A 1 93 ? -7.561 3.818 1.395 1.00 92.50 9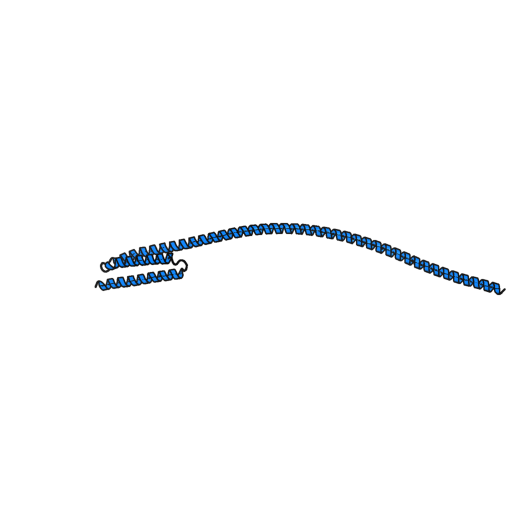3 GLN A CA 1
ATOM 729 C C . GLN A 1 93 ? -7.904 3.987 -0.087 1.00 92.50 93 GLN A C 1
ATOM 731 O O . GLN A 1 93 ? -7.015 3.832 -0.917 1.00 92.50 93 GLN A O 1
ATOM 736 N N . GLU A 1 94 ? -9.128 4.400 -0.422 1.00 93.25 94 GLU A N 1
ATOM 737 C CA . GLU A 1 94 ? -9.530 4.686 -1.808 1.00 93.25 94 GLU A CA 1
ATOM 738 C C . GLU A 1 94 ? -8.662 5.801 -2.422 1.00 93.25 94 GLU A C 1
ATOM 740 O O . GLU A 1 94 ? -8.157 5.690 -3.543 1.00 93.25 94 GLU A O 1
ATOM 745 N N . SER A 1 95 ? -8.394 6.863 -1.651 1.00 93.75 95 SER A N 1
ATOM 746 C CA . SER A 1 95 ? -7.502 7.944 -2.087 1.00 93.75 95 SER A CA 1
ATOM 747 C C . SER A 1 95 ? -6.056 7.474 -2.288 1.00 93.75 95 SER A C 1
ATOM 749 O O . SER A 1 95 ? -5.360 7.964 -3.181 1.00 93.75 95 SER A O 1
ATOM 751 N N . PHE A 1 96 ? -5.598 6.525 -1.466 1.00 93.06 96 PHE A N 1
ATOM 752 C CA . PHE A 1 96 ? -4.260 5.958 -1.546 1.00 93.06 96 PHE A CA 1
ATOM 753 C C . PHE A 1 96 ? -4.125 5.030 -2.749 1.00 93.06 96 PHE A C 1
ATOM 755 O O . PHE A 1 96 ? -3.144 5.149 -3.475 1.00 93.06 96 PHE A O 1
ATOM 762 N N . GLU A 1 97 ? -5.116 4.178 -3.009 1.00 93.12 97 GLU A N 1
ATOM 763 C CA . GLU A 1 97 ? -5.166 3.316 -4.191 1.00 93.12 97 GLU A CA 1
ATOM 764 C C . GLU A 1 97 ? -5.135 4.152 -5.477 1.00 93.12 97 GLU A C 1
ATOM 766 O O . GLU A 1 97 ? -4.298 3.925 -6.351 1.00 93.12 97 GLU A O 1
ATOM 771 N N . SER A 1 98 ? -5.960 5.201 -5.556 1.00 93.69 98 SER A N 1
ATOM 772 C CA . SER A 1 98 ? -5.961 6.139 -6.686 1.00 93.69 98 SER A CA 1
ATOM 773 C C . SER A 1 98 ? -4.600 6.825 -6.871 1.00 93.69 98 SER A C 1
ATOM 775 O O . SER A 1 98 ? -4.051 6.873 -7.979 1.00 93.69 98 SER A O 1
ATOM 777 N N . LYS A 1 99 ? -3.987 7.297 -5.776 1.00 93.25 99 LYS A N 1
ATOM 778 C CA . LYS A 1 99 ? -2.632 7.869 -5.805 1.00 93.25 99 LYS A CA 1
ATOM 779 C C . LYS A 1 99 ? -1.595 6.841 -6.246 1.00 93.25 99 LYS A C 1
ATOM 781 O O . LYS A 1 99 ? -0.738 7.179 -7.059 1.00 93.25 99 LYS A O 1
ATOM 786 N N . GLN A 1 100 ? -1.677 5.608 -5.766 1.00 92.69 100 GLN A N 1
ATOM 787 C CA . GLN A 1 100 ? -0.769 4.528 -6.124 1.00 92.69 100 GLN A CA 1
ATOM 788 C C . GLN A 1 100 ? -0.890 4.173 -7.612 1.00 92.69 100 GLN A C 1
ATOM 790 O O . GLN A 1 100 ? 0.128 4.106 -8.298 1.00 92.69 100 GLN A O 1
ATOM 795 N N . ALA A 1 101 ? -2.108 4.048 -8.145 1.00 92.62 101 ALA A N 1
ATOM 796 C CA . ALA A 1 101 ? -2.348 3.840 -9.572 1.00 92.62 101 ALA A CA 1
ATOM 797 C C . ALA A 1 101 ? -1.773 4.991 -10.415 1.00 92.62 101 ALA A C 1
ATOM 799 O O . ALA A 1 101 ? -1.085 4.759 -11.412 1.00 92.62 101 ALA A O 1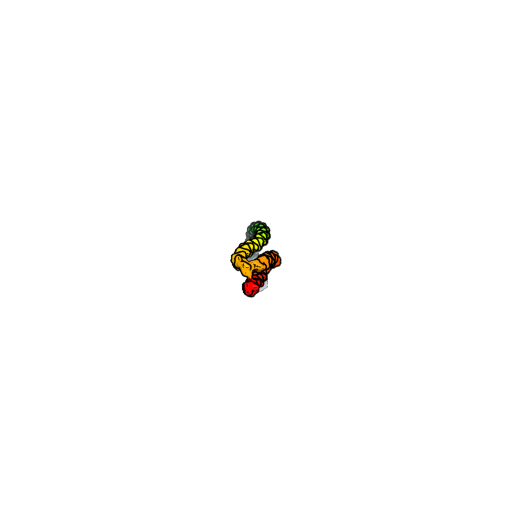
ATOM 800 N N . SER A 1 102 ? -1.976 6.240 -9.979 1.00 94.12 102 SER A N 1
ATOM 801 C CA . SER A 1 102 ? -1.398 7.413 -10.646 1.00 94.12 102 SER A CA 1
ATOM 802 C C . SER A 1 102 ? 0.136 7.425 -10.600 1.00 94.12 102 SER A C 1
ATOM 804 O O . SER A 1 102 ? 0.782 7.799 -11.579 1.00 94.12 102 SER A O 1
ATOM 806 N N . MET A 1 103 ? 0.727 6.967 -9.49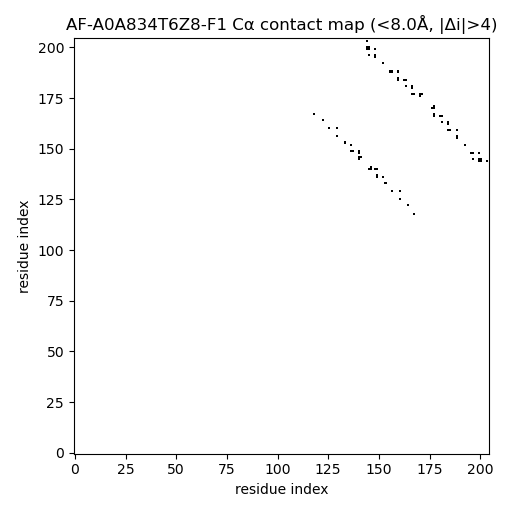2 1.00 94.12 103 MET A N 1
ATOM 807 C CA . MET A 1 103 ? 2.172 6.867 -9.313 1.00 94.12 103 MET A CA 1
ATOM 808 C C . MET A 1 103 ? 2.766 5.785 -10.212 1.00 94.12 103 MET A C 1
ATOM 810 O O . MET A 1 103 ? 3.784 6.039 -10.849 1.00 94.12 103 MET A O 1
ATOM 814 N N . PHE A 1 104 ? 2.130 4.616 -10.318 1.00 93.81 104 PHE A N 1
ATOM 815 C CA . PHE A 1 104 ? 2.557 3.570 -11.249 1.00 93.81 104 PHE A CA 1
ATOM 816 C C . PHE A 1 104 ? 2.487 4.049 -12.700 1.00 93.81 104 PHE A C 1
ATOM 818 O O . PHE A 1 104 ? 3.467 3.925 -13.427 1.00 93.81 104 PHE A O 1
ATOM 825 N N . ALA A 1 105 ? 1.402 4.721 -13.093 1.00 94.50 105 ALA A N 1
ATOM 826 C CA . ALA A 1 105 ? 1.299 5.308 -14.428 1.00 94.50 105 ALA A CA 1
ATOM 827 C C . ALA A 1 105 ? 2.377 6.380 -14.693 1.00 94.50 105 ALA A C 1
ATOM 829 O O . ALA A 1 105 ? 2.881 6.507 -15.812 1.00 94.50 105 ALA A O 1
ATOM 830 N N . ALA A 1 106 ? 2.740 7.171 -13.678 1.00 94.12 106 ALA A N 1
ATOM 831 C CA . ALA A 1 106 ? 3.831 8.136 -13.776 1.00 94.12 106 ALA A CA 1
ATOM 832 C C . ALA A 1 106 ? 5.204 7.450 -13.870 1.00 94.12 106 ALA A C 1
ATOM 834 O O . ALA A 1 106 ? 6.042 7.891 -14.656 1.00 94.12 106 ALA A O 1
ATOM 835 N N . LEU A 1 107 ? 5.427 6.368 -13.118 1.00 93.94 107 LEU A N 1
ATOM 836 C CA . LEU A 1 107 ? 6.645 5.560 -13.184 1.00 93.94 107 LEU A CA 1
ATOM 837 C C . LEU A 1 107 ? 6.813 4.915 -14.559 1.00 93.94 107 LEU A C 1
ATOM 839 O O . LEU A 1 107 ? 7.890 5.035 -15.132 1.00 93.94 107 LEU A O 1
ATOM 843 N N . ASP A 1 108 ? 5.764 4.325 -15.132 1.00 93.88 108 ASP A N 1
ATOM 844 C CA . ASP A 1 108 ? 5.817 3.747 -16.480 1.00 93.88 108 ASP A CA 1
ATOM 845 C C . ASP A 1 108 ? 6.202 4.797 -17.527 1.00 93.88 108 ASP A C 1
ATOM 847 O O . ASP A 1 108 ? 7.072 4.567 -18.371 1.00 93.88 108 ASP A O 1
ATOM 851 N N . LYS A 1 109 ? 5.616 5.998 -17.437 1.00 92.62 109 LYS A N 1
ATOM 852 C CA . LYS A 1 109 ? 5.991 7.125 -18.305 1.00 92.62 109 LYS A CA 1
ATOM 853 C C . LYS A 1 109 ? 7.434 7.564 -18.085 1.00 92.62 109 LYS A C 1
ATOM 855 O O . LYS A 1 109 ? 8.123 7.865 -19.057 1.00 92.62 109 LYS A O 1
ATOM 860 N N . LEU A 1 110 ? 7.898 7.601 -16.837 1.00 94.06 110 LEU A N 1
ATOM 861 C CA . LEU A 1 110 ? 9.274 7.959 -16.508 1.00 94.06 110 LEU A CA 1
ATOM 862 C C . LEU A 1 110 ? 10.262 6.922 -17.052 1.00 94.06 110 LEU A C 1
ATOM 864 O O . LEU A 1 110 ? 11.274 7.311 -17.623 1.00 94.06 110 LEU A O 1
ATOM 868 N N . PHE A 1 111 ? 9.967 5.626 -16.932 1.00 89.31 111 PHE A N 1
ATOM 869 C CA . PHE A 1 111 ? 10.781 4.554 -17.506 1.00 89.31 111 PHE A CA 1
ATOM 870 C C . PHE A 1 111 ? 10.806 4.619 -19.032 1.00 89.31 111 PHE A C 1
ATOM 872 O O . PHE A 1 111 ? 11.879 4.525 -19.626 1.00 89.31 111 PHE A O 1
ATOM 879 N N . ALA A 1 112 ? 9.657 4.846 -19.674 1.00 89.25 112 ALA A N 1
ATOM 880 C CA . ALA A 1 112 ? 9.588 5.032 -21.120 1.00 89.25 112 ALA A CA 1
ATOM 881 C C . ALA A 1 112 ? 10.431 6.236 -21.571 1.00 89.25 112 ALA A C 1
ATOM 883 O O . ALA A 1 112 ? 11.214 6.128 -22.517 1.00 89.25 112 ALA A O 1
ATOM 884 N N . LEU A 1 113 ? 10.329 7.359 -20.854 1.00 91.69 113 LEU A N 1
ATOM 885 C CA . LEU A 1 113 ? 11.118 8.556 -21.126 1.00 91.69 113 LEU A CA 1
ATOM 886 C C . LEU A 1 113 ? 12.613 8.316 -20.883 1.00 91.69 113 LEU A C 1
ATOM 888 O O . LEU A 1 113 ? 13.438 8.704 -21.704 1.00 91.69 113 LEU A O 1
ATOM 892 N N . HIS A 1 114 ? 12.973 7.648 -19.789 1.00 89.62 114 HIS A N 1
ATOM 893 C CA . HIS A 1 114 ? 14.357 7.318 -19.466 1.00 89.62 114 HIS A CA 1
ATOM 894 C C . HIS A 1 114 ? 14.982 6.415 -20.535 1.00 89.62 114 HIS A C 1
ATOM 896 O O . HIS A 1 114 ? 16.090 6.685 -20.995 1.00 89.62 114 HIS A O 1
ATOM 902 N N . ASN A 1 115 ? 14.254 5.391 -20.985 1.00 85.50 115 ASN A N 1
ATOM 903 C CA . ASN A 1 115 ? 14.693 4.507 -22.061 1.00 85.50 115 ASN A CA 1
ATOM 904 C C . ASN A 1 115 ? 14.856 5.264 -23.387 1.00 85.50 115 ASN A C 1
ATOM 906 O O . ASN A 1 115 ? 15.849 5.057 -24.084 1.00 85.50 115 ASN A O 1
ATOM 910 N N . ALA A 1 116 ? 13.938 6.181 -23.711 1.00 87.75 116 ALA A N 1
ATOM 911 C CA . ALA A 1 116 ? 14.059 7.041 -24.887 1.00 87.75 116 ALA A CA 1
ATOM 912 C C . ALA A 1 116 ? 15.307 7.937 -24.811 1.00 87.75 116 ALA A C 1
ATOM 914 O O . ALA A 1 116 ? 16.109 7.952 -25.744 1.00 87.75 116 ALA A O 1
ATOM 915 N N . ILE A 1 117 ? 15.536 8.601 -23.673 1.00 88.94 117 ILE A N 1
ATOM 916 C CA . ILE A 1 117 ? 16.716 9.451 -23.442 1.00 88.94 117 ILE A CA 1
ATOM 917 C C . ILE A 1 117 ? 18.012 8.638 -23.539 1.00 88.94 117 ILE A C 1
ATOM 919 O O . ILE A 1 117 ? 18.995 9.082 -24.134 1.00 88.94 117 ILE A O 1
ATOM 923 N N . LEU A 1 118 ? 18.039 7.435 -22.968 1.00 87.19 118 LEU A N 1
ATOM 924 C CA . LEU A 1 118 ? 19.204 6.557 -23.006 1.00 87.19 118 LEU A CA 1
ATOM 925 C C . LEU A 1 118 ? 19.509 6.089 -24.437 1.00 87.19 118 LEU A C 1
ATOM 927 O O . LEU A 1 118 ? 20.680 6.057 -24.831 1.00 87.19 118 LEU A O 1
ATOM 931 N N . LEU A 1 119 ? 18.481 5.786 -25.236 1.00 84.56 119 LEU A N 1
ATOM 932 C CA . LEU A 1 119 ? 18.629 5.474 -26.657 1.00 84.56 119 LEU A CA 1
ATOM 933 C C . LEU A 1 119 ? 19.174 6.680 -27.439 1.00 84.56 119 LEU A C 1
ATOM 935 O O . LEU A 1 119 ? 20.155 6.541 -28.172 1.00 84.56 119 LEU A O 1
ATOM 939 N N . GLU A 1 120 ? 18.585 7.864 -27.253 1.00 86.44 120 GLU A N 1
ATOM 940 C CA . GLU A 1 120 ? 19.018 9.106 -27.905 1.00 86.44 120 GLU A CA 1
ATOM 941 C C . GLU A 1 120 ? 20.468 9.464 -27.554 1.00 86.44 120 GLU A C 1
ATOM 943 O O . GLU A 1 120 ? 21.270 9.780 -28.436 1.00 86.44 120 GLU A O 1
ATOM 948 N N . SER A 1 121 ? 20.850 9.323 -26.284 1.00 87.75 121 SER A N 1
ATOM 949 C CA . SER A 1 121 ? 22.221 9.546 -25.818 1.00 87.75 121 SER A CA 1
ATOM 950 C C . SER A 1 121 ? 23.223 8.601 -26.494 1.00 87.75 121 SER A C 1
ATOM 952 O O . SER A 1 121 ? 24.277 9.037 -26.971 1.00 87.75 121 SER A O 1
ATOM 954 N N . ARG A 1 122 ? 22.896 7.304 -26.599 1.00 85.62 122 ARG A N 1
ATOM 955 C CA . ARG A 1 122 ? 23.756 6.317 -27.278 1.00 85.62 122 ARG A CA 1
ATOM 956 C C . ARG A 1 122 ? 23.898 6.617 -28.770 1.00 85.62 122 ARG A C 1
ATOM 958 O O . ARG A 1 122 ? 25.010 6.544 -29.291 1.00 85.62 122 ARG A O 1
ATOM 965 N N . MET A 1 123 ? 22.809 7.008 -29.429 1.00 84.19 123 MET A N 1
ATOM 966 C CA . MET A 1 123 ? 22.812 7.423 -30.836 1.00 84.19 123 MET A CA 1
ATOM 967 C C . MET A 1 123 ? 23.708 8.645 -31.064 1.00 84.19 123 MET A C 1
ATOM 969 O O . MET A 1 123 ? 24.530 8.649 -31.982 1.00 84.19 123 MET A O 1
ATOM 973 N N . MET A 1 124 ? 23.613 9.654 -30.194 1.00 87.31 124 MET A N 1
ATOM 974 C CA . MET A 1 124 ? 24.455 10.847 -30.268 1.00 87.31 124 MET A CA 1
ATOM 975 C C . MET A 1 124 ? 25.938 10.507 -30.064 1.00 87.31 124 MET A C 1
ATOM 977 O O . MET A 1 124 ? 26.789 10.956 -30.832 1.00 87.31 124 MET A O 1
ATOM 981 N N . LYS A 1 125 ? 26.264 9.650 -29.087 1.00 87.50 125 LYS A N 1
ATOM 982 C CA . LYS A 1 125 ? 27.642 9.187 -28.861 1.00 87.50 125 LYS A CA 1
ATOM 983 C C . LYS A 1 125 ? 28.209 8.448 -30.077 1.00 87.50 125 LYS A C 1
ATOM 985 O O . LYS A 1 125 ? 29.347 8.713 -30.464 1.00 87.50 125 LYS A O 1
ATOM 990 N N . ALA A 1 126 ? 27.433 7.548 -30.684 1.00 86.50 126 ALA A N 1
ATOM 991 C CA . ALA A 1 126 ? 27.842 6.840 -31.895 1.00 86.50 126 ALA A CA 1
ATOM 992 C C . ALA A 1 126 ? 28.122 7.831 -33.035 1.00 86.50 126 ALA A C 1
ATOM 994 O O . ALA A 1 126 ? 29.197 7.788 -33.632 1.00 86.50 126 ALA A O 1
ATOM 995 N N . PHE A 1 127 ? 27.220 8.788 -33.272 1.00 86.06 127 PHE A N 1
ATOM 996 C CA . PHE A 1 127 ? 27.393 9.814 -34.301 1.00 86.06 127 PHE A CA 1
ATOM 997 C C . PHE A 1 127 ? 28.722 10.579 -34.164 1.00 86.06 127 PHE A C 1
ATOM 999 O O . PHE A 1 127 ? 29.464 10.696 -35.141 1.00 86.06 127 PHE A O 1
ATOM 1006 N N . PHE A 1 128 ? 29.077 11.030 -32.955 1.00 88.50 128 PHE A N 1
ATOM 1007 C CA . PHE A 1 128 ? 30.352 11.717 -32.715 1.00 88.50 128 PHE A CA 1
ATOM 1008 C C . PHE A 1 128 ? 31.574 10.829 -32.980 1.00 88.50 128 PHE A C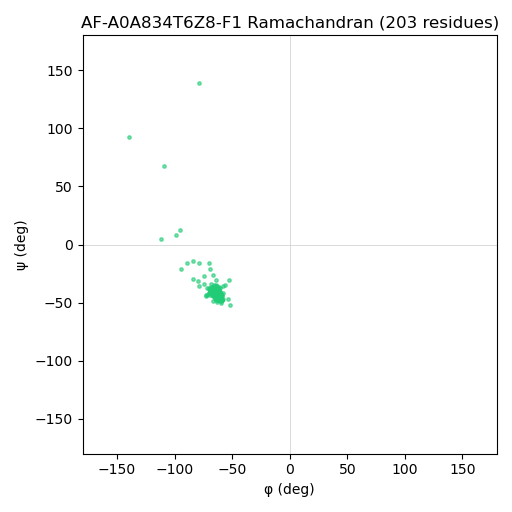 1
ATOM 1010 O O . PHE A 1 128 ? 32.525 11.275 -33.624 1.00 88.50 128 PHE A O 1
ATOM 1017 N N . ILE A 1 129 ? 31.553 9.571 -32.527 1.00 88.44 129 ILE A N 1
ATOM 1018 C CA . ILE A 1 129 ? 32.668 8.629 -32.723 1.00 88.44 129 ILE A CA 1
ATOM 1019 C C . ILE A 1 129 ? 32.881 8.343 -34.213 1.00 88.44 129 ILE A C 1
ATOM 1021 O O . ILE A 1 129 ? 34.015 8.384 -34.698 1.00 88.44 129 ILE A O 1
ATOM 1025 N N . TYR A 1 130 ? 31.807 8.079 -34.956 1.00 88.88 130 TYR A N 1
ATOM 1026 C CA . TYR A 1 130 ? 31.899 7.780 -36.383 1.00 88.88 130 TYR A CA 1
ATOM 1027 C C . TYR A 1 130 ? 32.291 9.012 -37.206 1.00 88.88 130 TYR A C 1
ATOM 1029 O O . TYR A 1 130 ? 33.119 8.891 -38.106 1.00 88.88 130 TYR A O 1
ATOM 1037 N N . SER A 1 131 ? 31.794 10.202 -36.852 1.00 87.06 131 SER A N 1
ATOM 1038 C CA . SER A 1 131 ? 32.223 11.468 -37.460 1.00 87.06 131 SER A CA 1
ATOM 1039 C C . SER A 1 131 ? 33.729 11.706 -37.282 1.00 87.06 131 SER A C 1
ATOM 1041 O O . SER A 1 131 ? 34.446 11.946 -38.255 1.00 87.06 131 SER A O 1
ATOM 1043 N N . LEU A 1 132 ? 34.253 11.520 -36.064 1.00 89.31 132 LEU A N 1
ATOM 1044 C CA . LEU A 1 132 ? 35.692 11.610 -35.803 1.00 89.31 132 LEU A CA 1
ATOM 1045 C C . LEU A 1 132 ? 36.482 10.542 -36.577 1.00 89.31 132 LEU A C 1
ATOM 1047 O O . LEU A 1 132 ? 37.555 10.824 -37.109 1.00 89.31 132 LEU A O 1
ATOM 1051 N N . SER A 1 133 ? 35.936 9.330 -36.697 1.00 86.31 133 SER A N 1
ATOM 1052 C CA . SER A 1 133 ? 36.569 8.234 -37.442 1.00 86.31 133 SER A CA 1
ATOM 1053 C C . SER A 1 133 ? 36.720 8.555 -38.932 1.00 86.31 133 SER A C 1
ATOM 1055 O O . SER A 1 133 ? 37.746 8.218 -39.519 1.00 86.31 133 SER A O 1
ATOM 1057 N N . ILE A 1 134 ? 35.760 9.261 -39.544 1.00 87.06 134 ILE A N 1
ATOM 1058 C CA . ILE A 1 134 ? 35.867 9.732 -40.938 1.00 87.06 134 ILE A CA 1
ATOM 1059 C C . ILE A 1 134 ? 37.063 10.676 -41.097 1.00 87.06 134 ILE A C 1
ATOM 1061 O O . ILE A 1 134 ? 37.827 10.534 -42.055 1.00 87.06 134 ILE A O 1
ATOM 1065 N N . ILE A 1 135 ? 37.249 11.603 -40.150 1.00 87.75 135 ILE A N 1
ATOM 1066 C CA . ILE A 1 135 ? 38.376 12.549 -40.141 1.00 87.75 135 ILE A CA 1
ATOM 1067 C C . ILE A 1 135 ? 39.703 11.794 -39.989 1.00 87.75 135 ILE A C 1
ATOM 1069 O O . ILE A 1 135 ? 40.650 12.054 -40.729 1.00 87.75 135 ILE A O 1
ATOM 1073 N N . VAL A 1 136 ? 39.772 10.819 -39.080 1.00 86.44 136 VAL A N 1
ATOM 1074 C CA . VAL A 1 136 ? 40.974 9.992 -38.880 1.00 86.44 136 VAL A CA 1
ATOM 1075 C C . VAL A 1 136 ? 41.305 9.178 -40.133 1.00 86.44 136 VAL A C 1
ATOM 1077 O O . VAL A 1 136 ? 42.452 9.185 -40.579 1.00 86.44 136 VAL A O 1
ATOM 1080 N N . ILE A 1 137 ? 40.314 8.529 -40.754 1.00 84.75 137 ILE A N 1
ATOM 1081 C CA . ILE A 1 137 ? 40.500 7.787 -42.011 1.00 84.75 137 ILE A CA 1
ATOM 1082 C C . ILE A 1 137 ? 40.960 8.729 -43.127 1.00 84.75 137 ILE A C 1
ATOM 1084 O O . ILE A 1 137 ? 41.855 8.372 -43.893 1.00 84.75 137 ILE A O 1
ATOM 1088 N N . TYR A 1 138 ? 40.391 9.935 -43.210 1.00 84.25 138 TYR A N 1
ATOM 1089 C CA . TYR A 1 138 ? 40.807 10.947 -44.179 1.00 84.25 138 TYR A CA 1
ATOM 1090 C C . TYR A 1 138 ? 42.289 11.308 -44.014 1.00 84.25 138 TYR A C 1
ATOM 1092 O O . TYR A 1 138 ? 43.036 11.272 -44.992 1.00 84.25 138 TYR A O 1
ATOM 1100 N N . MET A 1 139 ? 42.723 11.574 -42.777 1.00 84.44 139 MET A N 1
ATOM 1101 C CA . MET A 1 139 ? 44.118 11.888 -42.459 1.00 84.44 139 MET A CA 1
ATOM 1102 C C . MET A 1 139 ? 45.060 10.723 -42.791 1.00 84.44 139 MET A C 1
ATOM 1104 O O . MET A 1 139 ? 46.058 10.923 -43.481 1.00 84.44 139 MET A O 1
ATOM 1108 N N . LEU A 1 140 ? 44.719 9.495 -42.382 1.00 77.94 140 LEU A N 1
ATOM 1109 C CA . LEU A 1 140 ? 45.527 8.293 -42.646 1.00 77.94 140 LEU A CA 1
ATOM 1110 C C . LEU A 1 140 ? 45.632 7.957 -44.139 1.00 77.94 140 LEU A C 1
ATOM 1112 O O . LEU A 1 140 ? 46.637 7.414 -44.594 1.00 77.94 140 LEU A O 1
ATOM 1116 N N . THR A 1 141 ? 44.605 8.297 -44.916 1.00 78.38 141 THR A N 1
ATOM 1117 C CA . THR A 1 141 ? 44.514 7.956 -46.341 1.00 78.38 141 THR A CA 1
ATOM 1118 C C . THR A 1 141 ? 44.928 9.123 -47.247 1.00 78.38 141 THR A C 1
ATOM 1120 O O . THR A 1 141 ? 44.743 9.055 -48.463 1.00 78.38 141 THR A O 1
ATOM 1123 N N . SER A 1 142 ? 45.474 10.215 -46.697 1.00 75.50 142 SER A N 1
ATOM 1124 C CA . SER A 1 142 ? 45.907 11.392 -47.470 1.00 75.50 142 SER A CA 1
ATOM 1125 C C . SER A 1 142 ? 47.152 11.132 -48.336 1.00 75.50 142 SER A C 1
ATOM 1127 O O . SER A 1 142 ? 47.434 11.897 -49.259 1.00 75.50 142 SER A O 1
ATOM 1129 N N . THR A 1 143 ? 47.886 10.049 -48.077 1.00 74.19 143 THR A N 1
ATOM 1130 C CA . THR A 1 143 ? 49.087 9.652 -48.826 1.00 74.19 143 THR A CA 1
ATOM 1131 C C . THR A 1 143 ? 48.719 8.965 -50.148 1.00 74.19 143 THR A C 1
ATOM 1133 O O . THR A 1 143 ? 47.816 8.129 -50.189 1.00 74.19 143 THR A O 1
ATOM 1136 N N . LYS A 1 144 ? 49.447 9.272 -51.238 1.00 63.62 144 LYS A N 1
ATOM 1137 C CA . LYS A 1 144 ? 49.185 8.751 -52.603 1.00 63.62 144 LYS A CA 1
ATOM 1138 C C . LYS A 1 144 ? 49.081 7.216 -52.683 1.00 63.62 144 LYS A C 1
ATOM 1140 O O . LYS A 1 144 ? 48.320 6.712 -53.499 1.00 63.62 144 LYS A O 1
ATOM 1145 N N . GLN A 1 145 ? 49.789 6.498 -51.809 1.00 61.38 145 GLN A N 1
ATOM 1146 C CA . GLN A 1 145 ? 49.839 5.031 -51.744 1.00 61.38 145 GLN A CA 1
ATOM 1147 C C . GLN A 1 145 ? 48.507 4.370 -51.333 1.00 61.38 145 GLN A C 1
ATOM 1149 O O . GLN A 1 145 ? 48.232 3.243 -51.729 1.00 61.38 145 GLN A O 1
ATOM 1154 N N . THR A 1 146 ? 47.649 5.067 -50.582 1.00 70.62 146 THR A N 1
ATOM 1155 C CA . THR A 1 146 ? 46.457 4.463 -49.947 1.00 70.62 146 THR A CA 1
ATOM 1156 C C . THR A 1 146 ? 45.141 4.970 -50.553 1.00 70.62 146 THR A C 1
ATOM 1158 O O . THR A 1 146 ? 44.052 4.611 -50.110 1.00 70.62 146 THR A O 1
ATOM 1161 N N . TYR A 1 147 ? 45.213 5.794 -51.605 1.00 72.25 147 TYR A N 1
ATOM 1162 C CA . TYR A 1 147 ? 44.063 6.518 -52.158 1.00 72.25 147 TYR A CA 1
ATOM 1163 C C . TYR A 1 147 ? 42.934 5.600 -52.662 1.00 72.25 147 TYR A C 1
ATOM 1165 O O . TYR A 1 147 ? 41.761 5.896 -52.445 1.00 72.25 147 TYR A O 1
ATOM 1173 N N . ASN A 1 148 ? 43.276 4.455 -53.265 1.00 75.75 148 ASN A N 1
ATOM 1174 C CA . ASN A 1 148 ? 42.300 3.521 -53.840 1.00 75.75 148 ASN A CA 1
ATOM 1175 C C . ASN A 1 148 ? 41.441 2.798 -52.775 1.00 75.75 148 ASN A C 1
ATOM 1177 O O . ASN A 1 148 ? 40.339 2.338 -53.057 1.00 75.75 148 ASN A O 1
ATOM 1181 N N . VAL A 1 149 ? 41.911 2.730 -51.524 1.00 80.62 149 VAL A N 1
ATOM 1182 C CA . VAL A 1 149 ? 41.217 2.022 -50.427 1.00 80.62 149 VAL A CA 1
ATOM 1183 C C . VAL A 1 149 ? 40.232 2.931 -49.677 1.00 80.62 149 VAL A C 1
ATOM 1185 O O . VAL A 1 149 ? 39.310 2.457 -49.014 1.00 80.62 149 VAL A O 1
ATOM 1188 N N . ARG A 1 150 ? 40.347 4.253 -49.853 1.00 80.25 150 ARG A N 1
ATOM 1189 C CA . ARG A 1 150 ? 39.496 5.267 -49.212 1.00 80.25 150 ARG A CA 1
ATOM 1190 C C . ARG A 1 150 ? 37.979 5.046 -49.381 1.00 80.25 150 ARG A C 1
ATOM 1192 O O . ARG A 1 150 ? 37.287 5.058 -48.362 1.00 80.25 150 ARG A O 1
ATOM 1199 N N . PRO A 1 151 ? 37.423 4.859 -50.600 1.00 81.81 151 PRO A N 1
ATOM 1200 C CA . PRO A 1 151 ? 35.976 4.697 -50.758 1.00 81.81 151 PRO A CA 1
ATOM 1201 C C . PRO A 1 151 ? 35.463 3.416 -50.088 1.00 81.81 151 PRO A C 1
ATOM 1203 O O . PRO A 1 151 ? 34.393 3.432 -49.485 1.00 81.81 151 PRO A O 1
ATOM 1206 N N . TRP A 1 152 ? 36.247 2.334 -50.115 1.00 82.81 152 TRP A N 1
ATOM 1207 C CA . TRP A 1 152 ? 35.897 1.061 -49.482 1.00 82.81 152 TRP A CA 1
ATOM 1208 C C . TRP A 1 152 ? 35.848 1.159 -47.954 1.00 82.81 152 TRP A C 1
ATOM 1210 O O . TRP A 1 152 ? 34.910 0.649 -47.341 1.00 82.81 152 TRP A O 1
ATOM 1220 N N . LEU A 1 153 ? 36.791 1.884 -47.344 1.00 85.38 153 LEU A N 1
ATOM 1221 C CA . LEU A 1 153 ? 36.792 2.169 -45.905 1.00 85.38 153 LEU A CA 1
ATOM 1222 C C . LEU A 1 153 ? 35.576 3.004 -45.481 1.00 85.38 153 LEU A C 1
ATOM 1224 O O . LEU A 1 153 ? 34.967 2.707 -44.455 1.00 85.38 153 LEU A O 1
ATOM 1228 N N . TYR A 1 154 ? 35.183 4.011 -46.269 1.00 85.94 154 TYR A N 1
ATOM 1229 C CA . TYR A 1 154 ? 33.985 4.807 -45.973 1.00 85.94 154 TYR A CA 1
ATOM 1230 C C . TYR A 1 154 ? 32.689 4.015 -46.142 1.00 85.94 154 TYR A C 1
ATOM 1232 O O . TYR A 1 154 ? 31.809 4.116 -45.288 1.00 85.94 154 TYR A O 1
ATOM 1240 N N . ILE A 1 155 ? 32.578 3.184 -47.183 1.00 86.25 155 ILE A N 1
ATOM 1241 C CA . ILE A 1 155 ? 31.428 2.286 -47.365 1.00 86.25 155 ILE A CA 1
ATOM 1242 C C . ILE A 1 155 ? 31.324 1.315 -46.181 1.00 86.25 155 ILE A C 1
ATOM 1244 O O . ILE A 1 155 ? 30.244 1.159 -45.610 1.00 86.25 155 ILE A O 1
ATOM 1248 N N . GLY A 1 156 ? 32.443 0.719 -45.757 1.00 86.50 156 GLY A N 1
ATOM 1249 C CA . GLY A 1 156 ? 32.486 -0.165 -44.592 1.00 86.50 156 GLY A CA 1
ATOM 1250 C C . GLY A 1 156 ? 32.118 0.545 -43.285 1.00 86.50 156 GLY A C 1
ATOM 1251 O O . GLY A 1 156 ? 31.365 -0.001 -42.477 1.00 86.50 156 GLY A O 1
ATOM 1252 N N . LEU A 1 157 ? 32.579 1.783 -43.088 1.00 86.81 157 LEU A N 1
ATOM 1253 C CA . LEU A 1 157 ? 32.253 2.583 -41.907 1.00 86.81 157 LEU A CA 1
ATOM 1254 C C . LEU A 1 157 ? 30.755 2.929 -41.856 1.00 86.81 157 LEU A C 1
ATOM 1256 O O . LEU A 1 157 ? 30.125 2.772 -40.810 1.00 86.81 157 LEU A O 1
ATOM 1260 N N . CYS A 1 158 ? 30.170 3.331 -42.989 1.00 85.94 158 CYS A N 1
ATOM 1261 C CA . CYS A 1 158 ? 28.734 3.592 -43.110 1.00 85.94 158 CYS 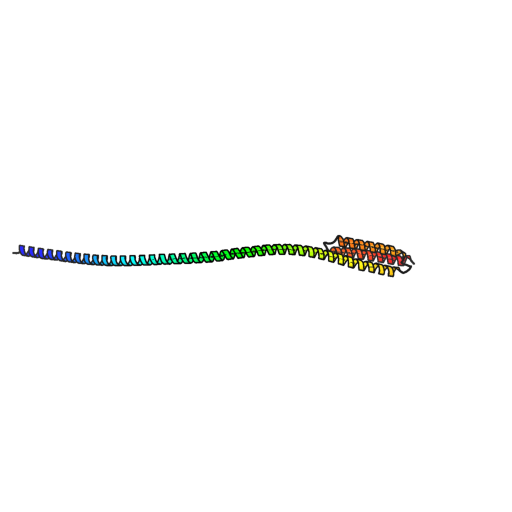A CA 1
ATOM 1262 C C . CYS A 1 158 ? 27.898 2.332 -42.854 1.00 85.94 158 CYS A C 1
ATOM 1264 O O . CYS A 1 158 ? 26.912 2.394 -42.122 1.00 85.94 158 CYS A O 1
ATOM 1266 N N . ALA A 1 159 ? 28.303 1.180 -43.399 1.00 87.62 159 ALA A N 1
ATOM 1267 C CA . ALA A 1 159 ? 27.633 -0.093 -43.141 1.00 87.62 159 ALA A CA 1
ATOM 1268 C C . ALA A 1 159 ? 27.687 -0.473 -41.650 1.00 87.62 159 ALA A C 1
ATOM 1270 O O . ALA A 1 159 ? 26.680 -0.883 -41.077 1.00 87.62 159 ALA A O 1
ATOM 1271 N N . THR A 1 160 ? 28.836 -0.267 -41.000 1.00 88.00 160 THR A N 1
ATOM 1272 C CA . THR A 1 160 ? 29.023 -0.528 -39.563 1.00 88.00 160 THR A CA 1
ATOM 1273 C C . THR A 1 160 ? 28.124 0.373 -38.711 1.00 88.00 160 THR A C 1
ATOM 1275 O O . THR A 1 160 ? 27.476 -0.113 -37.787 1.00 88.00 160 THR A O 1
ATOM 1278 N N . LEU A 1 161 ? 28.019 1.663 -39.054 1.00 87.56 161 LEU A N 1
ATOM 1279 C CA . LEU A 1 161 ? 27.119 2.606 -38.385 1.00 87.56 161 LEU A CA 1
ATOM 1280 C C . LEU A 1 161 ? 25.651 2.191 -38.538 1.00 87.56 161 LEU A C 1
ATOM 1282 O O . LEU A 1 161 ? 24.923 2.165 -37.549 1.00 87.56 161 LEU A O 1
ATOM 1286 N N . LEU A 1 162 ? 25.208 1.836 -39.748 1.00 88.00 162 LEU A N 1
ATOM 1287 C CA . LEU A 1 162 ? 23.829 1.390 -39.981 1.00 88.00 162 LEU A CA 1
ATOM 1288 C C . LEU A 1 162 ? 23.504 0.124 -39.182 1.00 88.00 162 LEU A C 1
ATOM 1290 O O . LEU A 1 162 ? 22.452 0.055 -38.549 1.00 88.00 162 LEU A O 1
ATOM 1294 N N . MET A 1 163 ? 24.422 -0.844 -39.156 1.00 86.31 163 MET A N 1
ATOM 1295 C CA . MET A 1 163 ? 24.269 -2.060 -38.358 1.00 86.31 163 MET A CA 1
ATOM 1296 C C . MET A 1 163 ? 24.194 -1.758 -36.859 1.00 86.31 163 MET A C 1
ATOM 1298 O O . MET A 1 163 ? 23.345 -2.318 -36.170 1.00 86.31 163 MET A O 1
ATOM 1302 N N . GLU A 1 164 ? 25.020 -0.844 -36.349 1.00 87.56 164 GLU A N 1
ATOM 1303 C CA . GLU A 1 164 ? 24.970 -0.426 -34.947 1.00 87.56 164 GLU A CA 1
ATOM 1304 C C . GLU A 1 164 ? 23.630 0.250 -34.600 1.00 87.56 164 GLU A C 1
ATOM 1306 O O . GLU A 1 164 ? 23.018 -0.095 -33.588 1.00 87.56 164 GLU A O 1
ATOM 1311 N N . VAL A 1 165 ? 23.115 1.130 -35.466 1.00 84.94 165 VAL A N 1
ATOM 1312 C CA . VAL A 1 165 ? 21.799 1.775 -35.298 1.00 84.94 165 VAL A CA 1
ATOM 1313 C C . VAL A 1 165 ? 20.657 0.753 -35.311 1.00 84.94 165 VAL A C 1
ATOM 1315 O O . VAL A 1 165 ? 19.730 0.850 -34.503 1.00 84.94 165 VAL A O 1
ATOM 1318 N N . ILE A 1 166 ? 20.722 -0.248 -36.194 1.00 85.81 166 ILE A N 1
ATOM 1319 C CA . ILE A 1 166 ? 19.739 -1.338 -36.258 1.00 85.81 166 ILE A CA 1
ATOM 1320 C C . ILE A 1 166 ? 19.775 -2.158 -34.964 1.00 85.81 166 ILE A C 1
ATOM 1322 O O . ILE A 1 166 ? 18.729 -2.383 -34.358 1.00 85.81 166 ILE A O 1
ATOM 1326 N N . ILE A 1 167 ? 20.962 -2.551 -34.493 1.00 85.38 167 ILE A N 1
ATOM 1327 C CA . ILE A 1 167 ? 21.120 -3.305 -33.240 1.00 85.38 167 ILE A CA 1
ATOM 1328 C C . ILE A 1 167 ? 20.579 -2.497 -32.052 1.00 85.38 167 ILE A C 1
ATOM 1330 O O . ILE A 1 167 ? 19.878 -3.055 -31.208 1.00 85.38 167 ILE A O 1
ATOM 1334 N N . LEU A 1 168 ? 20.838 -1.185 -32.012 1.00 83.12 168 LEU A N 1
ATOM 1335 C CA . LEU A 1 168 ? 20.327 -0.274 -30.984 1.00 83.12 168 LEU A CA 1
ATOM 1336 C C . LEU A 1 168 ? 18.800 -0.161 -30.965 1.00 83.12 168 LEU A C 1
ATOM 1338 O O . LEU A 1 168 ? 18.231 -0.103 -29.880 1.00 83.12 168 LEU A O 1
ATOM 1342 N N . ARG A 1 169 ? 18.139 -0.148 -32.128 1.00 80.81 169 ARG A N 1
ATOM 1343 C CA . ARG A 1 169 ? 16.670 -0.084 -32.207 1.00 80.81 169 ARG A CA 1
ATOM 1344 C C . ARG A 1 169 ? 15.979 -1.422 -31.947 1.00 80.81 169 ARG A C 1
ATOM 1346 O O . ARG A 1 169 ? 14.895 -1.423 -31.377 1.00 80.81 169 ARG A O 1
ATOM 1353 N N . PHE A 1 170 ? 16.568 -2.537 -32.381 1.00 77.81 170 PHE A N 1
ATOM 1354 C CA . PHE A 1 170 ? 15.920 -3.854 -32.315 1.00 77.81 170 PHE A CA 1
ATOM 1355 C C . PHE A 1 170 ? 16.267 -4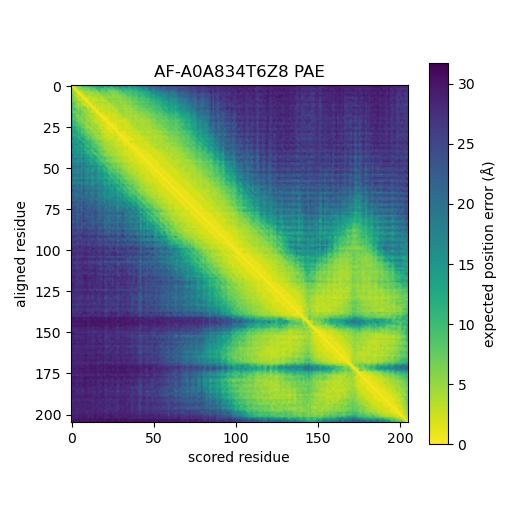.667 -31.061 1.00 77.81 170 PHE A C 1
ATOM 1357 O O . PHE A 1 170 ? 15.508 -5.559 -30.696 1.00 77.81 170 PHE A O 1
ATOM 1364 N N . THR A 1 171 ? 17.382 -4.379 -30.383 1.00 73.38 171 THR A N 1
ATOM 1365 C CA . THR A 1 171 ? 17.815 -5.110 -29.176 1.00 73.38 171 THR A CA 1
ATOM 1366 C C . THR A 1 171 ? 17.660 -4.221 -27.942 1.00 73.38 171 THR A C 1
ATOM 1368 O O . THR A 1 171 ? 18.651 -3.784 -27.365 1.00 73.38 171 THR A O 1
ATOM 1371 N N . ASN A 1 172 ? 16.414 -3.911 -27.566 1.00 66.06 172 ASN A N 1
ATOM 1372 C CA . ASN A 1 172 ? 16.118 -3.050 -26.412 1.00 66.06 172 ASN A CA 1
ATOM 1373 C C . ASN A 1 172 ? 16.115 -3.815 -25.070 1.00 66.06 172 ASN A C 1
ATOM 1375 O O . ASN A 1 172 ? 16.482 -3.256 -24.043 1.00 66.06 172 ASN A O 1
ATOM 1379 N N . ASP A 1 173 ? 15.770 -5.108 -25.079 1.00 65.19 173 ASP A N 1
ATOM 1380 C CA . ASP A 1 173 ? 15.500 -5.865 -23.843 1.00 65.19 173 ASP A CA 1
ATOM 1381 C C . ASP A 1 173 ? 16.742 -6.432 -23.140 1.00 65.19 173 ASP A C 1
ATOM 1383 O O . ASP A 1 173 ? 16.658 -6.855 -21.989 1.00 65.19 173 ASP A O 1
ATOM 1387 N N . ASN A 1 17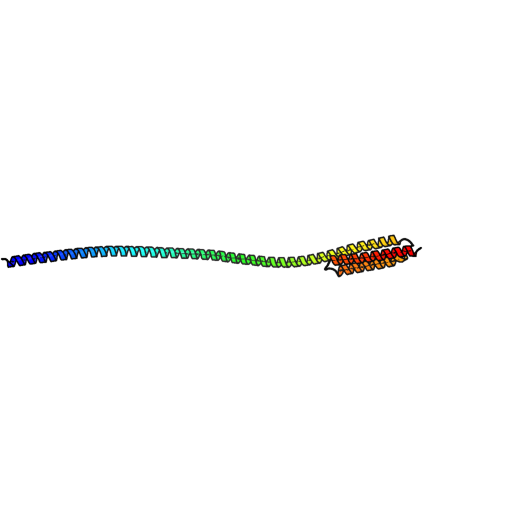4 ? 17.909 -6.469 -23.793 1.00 76.62 174 ASN A N 1
ATOM 1388 C CA . ASN A 1 174 ? 19.110 -7.047 -23.187 1.00 76.62 174 ASN A CA 1
ATOM 1389 C C . ASN A 1 174 ? 20.366 -6.224 -23.506 1.00 76.62 174 ASN A C 1
ATOM 1391 O O . ASN A 1 174 ? 21.039 -6.435 -24.520 1.00 76.62 174 ASN A O 1
ATOM 1395 N N . ILE A 1 175 ? 20.674 -5.284 -22.606 1.00 75.44 175 ILE A N 1
ATOM 1396 C CA . ILE A 1 175 ? 21.795 -4.337 -22.712 1.00 75.44 175 ILE A CA 1
ATOM 1397 C C . ILE A 1 175 ? 23.141 -5.064 -22.839 1.00 75.44 175 ILE A C 1
ATOM 1399 O O . ILE A 1 175 ? 24.019 -4.607 -23.577 1.00 75.44 175 ILE A O 1
ATOM 1403 N N . GLU A 1 176 ? 23.314 -6.201 -22.164 1.00 79.69 176 GLU A N 1
ATOM 1404 C CA . GLU A 1 176 ? 24.549 -6.989 -22.232 1.00 79.69 176 GLU A CA 1
ATOM 1405 C C . GLU A 1 176 ? 24.744 -7.573 -23.630 1.00 79.69 176 GLU A C 1
ATOM 1407 O O . GLU A 1 176 ? 25.793 -7.389 -24.253 1.00 79.69 176 GLU A O 1
ATOM 1412 N N . ARG A 1 177 ? 23.692 -8.196 -24.173 1.00 80.44 177 ARG A N 1
ATOM 1413 C CA . ARG A 1 177 ? 23.709 -8.762 -25.526 1.00 80.44 177 ARG A CA 1
ATOM 1414 C C . ARG A 1 177 ? 23.901 -7.683 -26.586 1.00 80.44 177 ARG A C 1
ATOM 1416 O O . ARG A 1 177 ? 24.668 -7.879 -27.525 1.00 80.44 177 ARG A O 1
ATOM 1423 N N . GLN A 1 178 ? 23.244 -6.538 -26.421 1.00 82.38 178 GLN A N 1
ATOM 1424 C CA . GLN A 1 178 ? 23.398 -5.378 -27.293 1.00 82.38 178 GLN A CA 1
ATOM 1425 C C . GLN A 1 178 ? 24.851 -4.882 -27.306 1.00 82.38 178 GLN A C 1
ATOM 1427 O O . GLN A 1 178 ? 25.435 -4.695 -28.371 1.00 82.38 178 GLN A O 1
ATOM 1432 N N . THR A 1 179 ? 25.458 -4.715 -26.129 1.00 82.62 179 THR A N 1
ATOM 1433 C CA . THR A 1 179 ? 26.844 -4.241 -25.993 1.00 82.62 179 THR A CA 1
ATOM 1434 C C . THR A 1 179 ? 27.834 -5.242 -26.586 1.00 82.62 179 THR A C 1
ATOM 1436 O O . THR A 1 179 ? 28.763 -4.851 -27.295 1.00 82.62 179 THR A O 1
ATOM 1439 N N . TRP A 1 180 ? 27.606 -6.536 -26.356 1.00 86.12 180 TRP A N 1
ATOM 1440 C CA . TRP A 1 180 ? 28.414 -7.610 -26.925 1.00 86.12 180 TRP A CA 1
ATOM 1441 C C . TRP A 1 180 ? 28.342 -7.640 -28.460 1.00 86.12 180 TRP A C 1
ATOM 1443 O O . TRP A 1 180 ? 29.381 -7.660 -29.120 1.00 86.12 180 TRP A O 1
ATOM 1453 N N . LEU A 1 181 ? 27.138 -7.546 -29.039 1.00 84.94 181 LEU A N 1
ATOM 1454 C CA . LEU A 1 181 ? 26.940 -7.504 -30.493 1.00 84.94 181 LEU A CA 1
ATOM 1455 C C . LEU A 1 181 ? 27.610 -6.282 -31.133 1.00 84.94 181 LEU A C 1
ATOM 1457 O O . LEU A 1 181 ? 28.300 -6.421 -32.142 1.00 84.94 181 LEU A O 1
ATOM 1461 N N . ILE A 1 182 ? 27.456 -5.098 -30.533 1.00 85.81 182 ILE A N 1
ATOM 1462 C CA . ILE A 1 182 ? 28.096 -3.867 -31.021 1.00 85.81 182 ILE A CA 1
ATOM 1463 C C . ILE A 1 182 ? 29.623 -4.004 -30.985 1.00 85.81 182 ILE A C 1
ATOM 1465 O O . ILE A 1 182 ? 30.301 -3.656 -31.952 1.00 85.81 182 ILE A O 1
ATOM 1469 N N . SER A 1 183 ? 30.173 -4.547 -29.895 1.00 86.94 183 SER A N 1
ATOM 1470 C CA . SER A 1 183 ? 31.613 -4.796 -29.772 1.00 86.94 183 SER A CA 1
ATOM 1471 C C . SER A 1 183 ? 32.121 -5.745 -30.863 1.00 86.94 183 SER A C 1
ATOM 1473 O O . SER A 1 183 ? 33.129 -5.465 -31.515 1.00 86.94 183 SER A O 1
ATOM 1475 N N . MET A 1 184 ? 31.379 -6.821 -31.137 1.00 85.56 184 MET A N 1
ATOM 1476 C CA . MET A 1 184 ? 31.724 -7.787 -32.179 1.00 85.56 184 MET A CA 1
ATOM 1477 C C . MET A 1 184 ? 31.744 -7.145 -33.574 1.00 85.56 184 MET A C 1
ATOM 1479 O O . MET A 1 184 ? 32.720 -7.302 -34.308 1.00 85.56 184 MET A O 1
ATOM 1483 N N . VAL A 1 185 ? 30.710 -6.370 -33.921 1.00 87.31 185 VAL A N 1
ATOM 1484 C CA . VAL A 1 185 ? 30.607 -5.666 -35.213 1.00 87.31 185 VAL A CA 1
ATOM 1485 C C . VAL A 1 185 ? 31.761 -4.676 -35.403 1.00 87.31 185 VAL A C 1
ATOM 1487 O O . VAL A 1 185 ? 32.393 -4.657 -36.461 1.00 87.31 185 VAL A O 1
ATOM 1490 N N . ARG A 1 186 ? 32.097 -3.897 -34.369 1.00 87.88 186 ARG A N 1
ATOM 1491 C CA . ARG A 1 186 ? 33.224 -2.952 -34.415 1.00 87.88 186 ARG A CA 1
ATOM 1492 C C . ARG A 1 186 ? 34.573 -3.654 -34.570 1.00 87.88 186 ARG A C 1
ATOM 1494 O O . ARG A 1 186 ? 35.410 -3.186 -35.338 1.00 87.88 186 ARG A O 1
ATOM 1501 N N . SER A 1 187 ? 34.780 -4.770 -33.872 1.00 86.06 187 SER A N 1
ATOM 1502 C CA . SER A 1 187 ? 36.015 -5.557 -33.963 1.00 86.06 187 SER A CA 1
ATOM 1503 C C . SER A 1 187 ? 36.218 -6.142 -35.367 1.00 86.06 187 SER A C 1
ATOM 1505 O O . SER A 1 187 ? 37.303 -6.027 -35.937 1.00 86.06 187 SER A O 1
ATOM 1507 N N . LEU A 1 188 ? 35.152 -6.674 -35.977 1.00 87.25 188 LEU A N 1
ATOM 1508 C CA . LEU A 1 188 ? 35.184 -7.178 -37.354 1.00 87.25 188 LEU A CA 1
ATOM 1509 C C . LEU A 1 188 ? 35.539 -6.079 -38.362 1.00 87.25 188 LEU A C 1
ATOM 1511 O O . LEU A 1 188 ? 36.372 -6.300 -39.242 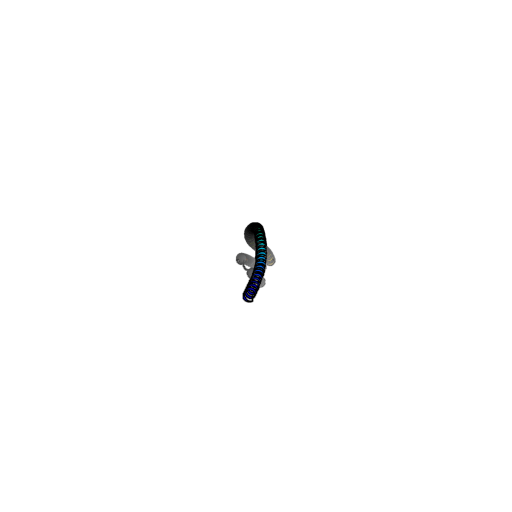1.00 87.25 188 LEU A O 1
ATOM 1515 N N . PHE A 1 189 ? 34.957 -4.886 -38.212 1.00 87.00 189 PHE A N 1
ATOM 1516 C CA . PHE A 1 189 ? 35.296 -3.744 -39.060 1.00 87.00 189 PHE A CA 1
ATOM 1517 C C . PHE A 1 189 ? 36.765 -3.327 -38.903 1.00 87.00 189 PHE A C 1
ATOM 1519 O O . PHE A 1 189 ? 37.450 -3.132 -39.905 1.00 87.00 189 PHE A O 1
ATOM 1526 N N . MET A 1 190 ? 37.274 -3.241 -37.669 1.00 86.19 190 MET A N 1
ATOM 1527 C CA . MET A 1 190 ? 38.678 -2.888 -37.417 1.00 86.19 190 MET A CA 1
ATOM 1528 C C . MET A 1 190 ? 39.651 -3.899 -38.032 1.00 86.19 190 MET A C 1
ATOM 1530 O O . MET A 1 190 ? 40.658 -3.504 -38.621 1.00 86.19 190 MET A O 1
ATOM 1534 N N . LEU A 1 191 ? 39.335 -5.193 -37.950 1.00 89.19 191 LEU A N 1
ATOM 1535 C CA . LEU A 1 191 ? 40.142 -6.246 -38.561 1.00 89.19 191 LEU A CA 1
ATOM 1536 C C . LEU A 1 191 ? 40.133 -6.131 -40.091 1.00 89.19 191 LEU A C 1
ATOM 1538 O O . LEU A 1 191 ? 41.196 -6.139 -40.711 1.00 89.19 191 LEU A O 1
ATOM 1542 N N . ALA A 1 192 ? 38.958 -5.945 -40.700 1.00 84.12 192 ALA A N 1
ATOM 1543 C CA . ALA A 1 192 ? 38.832 -5.754 -42.145 1.00 84.12 192 ALA A CA 1
ATOM 1544 C C . ALA A 1 192 ? 39.585 -4.504 -42.634 1.00 84.12 192 ALA A C 1
ATOM 1546 O O . ALA A 1 192 ? 40.323 -4.574 -43.617 1.00 84.12 192 ALA A O 1
ATOM 1547 N N . ALA A 1 193 ? 39.459 -3.382 -41.920 1.00 84.31 193 ALA A N 1
ATOM 1548 C CA . ALA A 1 193 ? 40.174 -2.148 -42.224 1.00 84.31 193 ALA A CA 1
ATOM 1549 C C . ALA A 1 193 ? 41.697 -2.338 -42.130 1.00 84.31 193 ALA A C 1
ATOM 1551 O O . ALA A 1 193 ? 42.423 -1.920 -43.029 1.00 84.31 193 ALA A O 1
ATOM 1552 N N . SER A 1 194 ? 42.191 -3.017 -41.088 1.00 84.69 194 SER A N 1
ATOM 1553 C CA . SER A 1 194 ? 43.621 -3.307 -40.920 1.00 84.69 194 SER A CA 1
ATOM 1554 C C . SER A 1 194 ? 44.182 -4.157 -42.066 1.00 84.69 194 SER A C 1
ATOM 1556 O O . SER A 1 194 ? 45.224 -3.814 -42.627 1.00 84.69 194 SER A O 1
ATOM 1558 N N . VAL A 1 195 ? 43.464 -5.208 -42.479 1.00 85.75 195 VAL A N 1
ATOM 1559 C CA . VAL A 1 195 ? 43.845 -6.046 -43.628 1.00 85.75 195 VAL A CA 1
ATOM 1560 C C . VAL A 1 195 ? 43.868 -5.230 -44.923 1.00 85.75 195 VAL A C 1
ATOM 1562 O O . VAL A 1 195 ? 44.817 -5.345 -45.697 1.00 85.75 195 VAL A O 1
ATOM 1565 N N . GLN A 1 196 ? 42.873 -4.366 -45.148 1.00 81.81 196 GLN A N 1
ATOM 1566 C CA . GLN A 1 196 ? 42.825 -3.489 -46.322 1.00 81.81 196 GLN A CA 1
ATOM 1567 C C . GLN A 1 196 ? 43.986 -2.484 -46.351 1.00 81.81 196 GLN A C 1
ATOM 1569 O O . GLN A 1 196 ? 44.581 -2.272 -47.408 1.00 81.81 196 GLN A O 1
ATOM 1574 N N . PHE A 1 197 ? 44.352 -1.901 -45.205 1.00 80.31 197 PHE A N 1
ATOM 1575 C CA . PHE A 1 197 ? 45.518 -1.021 -45.098 1.00 80.31 197 PHE A CA 1
ATOM 1576 C C . PHE A 1 197 ? 46.829 -1.769 -45.364 1.00 80.31 197 PHE A C 1
ATOM 1578 O O . PHE A 1 197 ? 47.654 -1.286 -46.138 1.00 80.31 197 PHE A O 1
ATOM 1585 N N . LEU A 1 198 ? 47.015 -2.958 -44.782 1.00 81.69 198 LEU A N 1
ATOM 1586 C CA . LEU A 1 198 ? 48.198 -3.790 -45.025 1.00 81.69 198 LEU A CA 1
ATOM 1587 C C . LEU A 1 198 ? 48.312 -4.181 -46.502 1.00 81.69 198 LEU A C 1
ATOM 1589 O O . LEU A 1 198 ? 49.377 -4.028 -47.099 1.00 81.69 198 LEU A O 1
ATOM 1593 N N . TYR A 1 199 ? 47.211 -4.611 -47.120 1.00 80.62 199 TYR A N 1
ATOM 1594 C CA . TYR A 1 199 ? 47.172 -4.950 -48.541 1.00 80.62 199 TYR A CA 1
ATOM 1595 C C . TYR A 1 199 ? 47.543 -3.757 -49.435 1.00 80.62 199 TYR A C 1
ATOM 1597 O O . TYR A 1 199 ? 48.321 -3.916 -50.377 1.00 80.62 199 TYR A O 1
ATOM 1605 N N . ALA A 1 200 ? 47.043 -2.555 -49.122 1.00 75.88 200 ALA A N 1
ATOM 1606 C CA . ALA A 1 200 ? 47.382 -1.330 -49.849 1.00 75.88 200 ALA A CA 1
ATOM 1607 C C . ALA A 1 200 ? 48.880 -1.002 -49.779 1.00 75.88 200 ALA A C 1
ATOM 1609 O O . ALA A 1 200 ? 49.478 -0.601 -50.775 1.00 75.88 200 ALA A O 1
ATOM 1610 N N . ILE A 1 201 ? 49.491 -1.200 -48.607 1.00 75.62 201 ILE A N 1
ATOM 1611 C CA . ILE A 1 201 ? 50.921 -0.957 -48.393 1.00 75.62 201 ILE A CA 1
ATOM 1612 C C . ILE A 1 201 ? 51.765 -1.956 -49.196 1.00 75.62 201 ILE A C 1
ATOM 1614 O O . ILE A 1 201 ? 52.720 -1.540 -49.850 1.00 75.62 201 ILE A O 1
ATOM 1618 N N . PHE A 1 202 ? 51.405 -3.246 -49.190 1.00 73.56 202 PHE A N 1
ATOM 1619 C CA . PHE A 1 202 ? 52.160 -4.298 -49.886 1.00 73.56 202 PHE A CA 1
ATOM 1620 C C . PHE A 1 202 ? 51.989 -4.291 -51.412 1.00 73.56 202 PHE A C 1
ATOM 1622 O O . PHE A 1 202 ? 52.940 -4.608 -52.118 1.00 73.56 202 PHE A O 1
ATOM 1629 N N . THR A 1 203 ? 50.813 -3.920 -51.927 1.00 68.31 203 THR A N 1
ATOM 1630 C CA . THR A 1 203 ? 50.504 -3.964 -53.374 1.00 68.31 203 THR A CA 1
ATOM 1631 C C . THR A 1 203 ? 51.093 -2.781 -54.155 1.00 68.31 203 THR A C 1
ATOM 1633 O O . THR A 1 203 ? 51.171 -2.827 -55.376 1.00 68.31 203 THR A O 1
ATOM 1636 N N . TYR A 1 204 ? 51.514 -1.712 -53.472 1.00 57.28 204 TYR A N 1
ATOM 1637 C CA . TYR A 1 204 ? 52.095 -0.515 -54.099 1.00 57.28 204 TYR A CA 1
ATOM 1638 C C . TYR A 1 204 ? 53.638 -0.532 -54.142 1.00 57.28 204 TYR A C 1
ATOM 1640 O O . TYR A 1 204 ? 54.262 0.503 -54.374 1.00 57.28 204 TYR A O 1
ATOM 1648 N N . ARG A 1 205 ? 54.264 -1.682 -53.870 1.00 48.28 205 ARG A N 1
ATOM 1649 C CA . ARG A 1 205 ? 55.706 -1.885 -54.052 1.00 48.28 205 ARG A CA 1
ATOM 1650 C C . ARG A 1 205 ? 55.988 -2.437 -55.443 1.00 48.28 205 ARG A C 1
ATOM 1652 O O . ARG A 1 205 ? 57.024 -2.026 -56.007 1.00 48.28 205 ARG A O 1
#